Protein AF-0000000080870966 (afdb_homodimer)

Structure (mmCIF, N/CA/C/O backbone):
data_AF-0000000080870966-model_v1
#
loop_
_entity.id
_entity.type
_entity.pdbx_description
1 polymer Methylated-DNA-
#
loop_
_atom_site.group_PDB
_atom_site.id
_atom_site.type_symbol
_atom_site.label_atom_id
_atom_site.label_alt_id
_atom_site.label_comp_id
_atom_site.label_asym_id
_atom_site.label_entity_id
_atom_site.label_seq_id
_atom_site.pdbx_PDB_ins_code
_atom_site.Cartn_x
_atom_site.Cartn_y
_atom_site.Cartn_z
_atom_site.occupancy
_atom_site.B_iso_or_equiv
_atom_site.auth_seq_id
_atom_site.auth_comp_id
_atom_site.auth_asym_id
_atom_site.auth_atom_id
_atom_site.pdbx_PDB_model_num
ATOM 1 N N . MET A 1 1 ? -15.148 -4.23 -21.672 1 50.62 1 MET A N 1
ATOM 2 C CA . MET A 1 1 ? -14.766 -2.834 -21.875 1 50.62 1 MET A CA 1
ATOM 3 C C . MET A 1 1 ? -13.273 -2.639 -21.656 1 50.62 1 MET A C 1
ATOM 5 O O . MET A 1 1 ? -12.672 -3.32 -20.812 1 50.62 1 MET A O 1
ATOM 9 N N . PRO A 1 2 ? -12.68 -1.953 -22.484 1 68.56 2 PRO A N 1
ATOM 10 C CA . PRO A 1 2 ? -11.242 -1.729 -22.359 1 68.56 2 PRO A CA 1
ATOM 11 C C . PRO A 1 2 ? -10.867 -1.059 -21.031 1 68.56 2 PRO A C 1
ATOM 13 O O . PRO A 1 2 ? -11.641 -0.25 -20.516 1 68.56 2 PRO A O 1
ATOM 16 N N . ARG A 1 3 ? -10 -1.616 -20.375 1 77.62 3 ARG A N 1
ATOM 17 C CA . ARG A 1 3 ? -9.508 -1.025 -19.141 1 77.62 3 ARG A CA 1
ATOM 18 C C . ARG A 1 3 ? -9.039 0.409 -19.359 1 77.62 3 ARG A C 1
ATOM 20 O O . ARG A 1 3 ? -8.5 0.734 -20.422 1 77.62 3 ARG A O 1
ATOM 27 N N . SER A 1 4 ? -9.398 1.251 -18.422 1 83.44 4 SER A N 1
ATOM 28 C CA . SER A 1 4 ? -8.875 2.611 -18.484 1 83.44 4 SER A CA 1
ATOM 29 C C . SER A 1 4 ? -7.352 2.617 -18.531 1 83.44 4 SER A C 1
ATOM 31 O O . SER A 1 4 ? -6.715 1.604 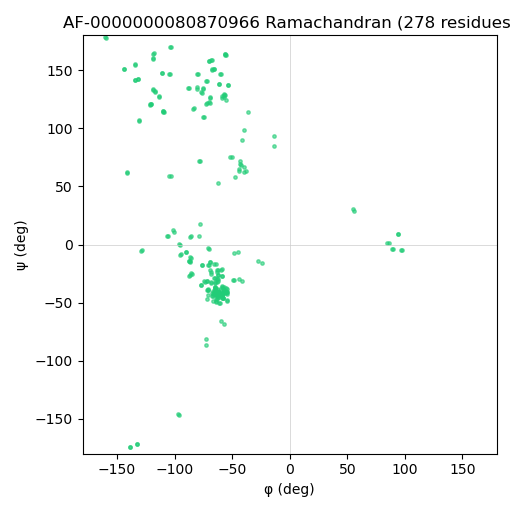-18.234 1 83.44 4 SER A O 1
ATOM 33 N N . ASP A 1 5 ? -6.75 3.697 -18.922 1 86.5 5 ASP A N 1
ATOM 34 C CA . ASP A 1 5 ? -5.297 3.838 -18.938 1 86.5 5 ASP A CA 1
ATOM 35 C C . ASP A 1 5 ? -4.703 3.629 -17.547 1 86.5 5 ASP A C 1
ATOM 37 O O . ASP A 1 5 ? -3.65 3 -17.406 1 86.5 5 ASP A O 1
ATOM 41 N N . GLU A 1 6 ? -5.426 4.07 -16.609 1 84.62 6 GLU A N 1
ATOM 42 C CA . GLU A 1 6 ? -4.949 3.951 -15.234 1 84.62 6 GLU A CA 1
ATOM 43 C C . GLU A 1 6 ? -4.992 2.5 -14.758 1 84.62 6 GLU A C 1
ATOM 45 O O . GLU A 1 6 ? -4.078 2.039 -14.07 1 84.62 6 GLU A O 1
ATOM 50 N N . ALA A 1 7 ? -6.02 1.87 -15.164 1 87.62 7 ALA A N 1
ATOM 51 C CA . ALA A 1 7 ? -6.129 0.461 -14.797 1 87.62 7 ALA A CA 1
ATOM 52 C C . ALA A 1 7 ? -5.039 -0.37 -15.469 1 87.62 7 ALA A C 1
ATOM 54 O O . ALA A 1 7 ? -4.457 -1.261 -14.844 1 87.62 7 ALA A O 1
ATOM 55 N N . THR A 1 8 ? -4.789 -0.041 -16.688 1 91.69 8 THR A N 1
ATOM 56 C CA . THR A 1 8 ? -3.74 -0.75 -17.406 1 91.69 8 THR A CA 1
ATOM 57 C C . THR A 1 8 ? -2.381 -0.516 -16.75 1 91.69 8 THR A C 1
ATOM 59 O O . THR A 1 8 ? -1.605 -1.456 -16.562 1 91.69 8 THR A O 1
ATOM 62 N N . ALA A 1 9 ? -2.164 0.728 -16.391 1 91.56 9 ALA A N 1
ATOM 63 C CA . ALA A 1 9 ? -0.901 1.064 -15.734 1 91.56 9 ALA A CA 1
ATOM 64 C C . ALA A 1 9 ? -0.756 0.326 -14.406 1 91.56 9 ALA A C 1
ATOM 66 O O . ALA A 1 9 ? 0.338 -0.123 -14.055 1 91.56 9 ALA A O 1
ATOM 67 N N . PHE A 1 10 ? -1.861 0.248 -13.766 1 92.19 10 PHE A N 1
ATOM 68 C CA . PHE A 1 10 ? -1.84 -0.472 -12.5 1 92.19 10 PHE A CA 1
ATOM 69 C C . PHE A 1 10 ? -1.504 -1.942 -12.719 1 92.19 10 PHE A C 1
ATOM 71 O O . PHE A 1 10 ? -0.649 -2.498 -12.023 1 92.19 10 PHE A O 1
ATOM 78 N N . TYR A 1 11 ? -2.145 -2.596 -13.609 1 95.94 11 TYR A N 1
ATOM 79 C CA . TYR A 1 11 ? -1.884 -4.004 -13.898 1 95.94 11 TYR A CA 1
ATOM 80 C C . TYR A 1 11 ? -0.422 -4.219 -14.273 1 95.94 11 TYR A C 1
ATOM 82 O O . TYR A 1 11 ? 0.214 -5.16 -13.789 1 95.94 11 TYR A O 1
ATOM 90 N N . GLU A 1 12 ? 0.088 -3.312 -15.055 1 96.44 12 GLU A N 1
ATOM 91 C CA . GLU A 1 12 ? 1.488 -3.43 -15.453 1 96.44 12 GLU A CA 1
ATOM 92 C C . GLU A 1 12 ? 2.416 -3.287 -14.25 1 96.44 12 GLU A C 1
ATOM 94 O O . GLU A 1 12 ? 3.422 -3.992 -14.148 1 96.44 12 GLU A O 1
ATOM 99 N N . ALA A 1 13 ? 2.08 -2.402 -13.375 1 95.88 13 ALA A N 1
ATOM 100 C CA . ALA A 1 13 ? 2.869 -2.234 -12.156 1 95.88 13 ALA A CA 1
ATOM 101 C C . ALA A 1 13 ? 2.844 -3.502 -11.312 1 95.88 13 ALA A C 1
ATOM 103 O O . ALA A 1 13 ? 3.871 -3.91 -10.766 1 95.88 13 ALA A O 1
ATOM 104 N N . VAL A 1 14 ? 1.711 -4.105 -11.242 1 97.56 14 VAL A N 1
ATOM 105 C CA . VAL A 1 14 ? 1.569 -5.355 -10.5 1 97.56 14 VAL A CA 1
ATOM 106 C C . VAL A 1 14 ? 2.475 -6.422 -11.117 1 97.56 14 VAL A C 1
ATOM 108 O O . VAL A 1 14 ? 3.258 -7.059 -10.406 1 97.56 14 VAL A O 1
ATOM 111 N N . TYR A 1 15 ? 2.383 -6.578 -12.383 1 98.31 15 TYR A N 1
ATOM 112 C CA . TYR A 1 15 ? 3.135 -7.625 -13.062 1 98.31 15 TYR A CA 1
ATOM 113 C C . TYR A 1 15 ? 4.637 -7.402 -12.914 1 98.31 15 TYR A C 1
ATOM 115 O O . TYR A 1 15 ? 5.387 -8.344 -12.641 1 98.31 15 TYR A O 1
ATOM 123 N N . THR A 1 16 ? 5.02 -6.172 -13.055 1 97.94 16 THR A N 1
ATOM 124 C CA . THR A 1 16 ? 6.43 -5.824 -12.93 1 97.94 16 THR A CA 1
ATOM 125 C C . THR A 1 16 ? 6.934 -6.113 -11.516 1 97.94 16 THR A C 1
ATOM 127 O O . THR A 1 16 ? 8.016 -6.668 -11.336 1 97.94 16 THR A O 1
ATOM 130 N N . ALA A 1 17 ? 6.195 -5.773 -10.578 1 97.69 17 ALA A N 1
ATOM 131 C CA . ALA A 1 17 ? 6.57 -6.031 -9.188 1 97.69 17 ALA A CA 1
ATOM 132 C C . ALA A 1 17 ? 6.672 -7.527 -8.914 1 97.69 17 ALA A C 1
ATOM 134 O O . ALA A 1 17 ? 7.613 -7.984 -8.266 1 97.69 17 ALA A O 1
ATOM 135 N N . VAL A 1 18 ? 5.742 -8.273 -9.414 1 98.38 18 VAL A N 1
ATOM 136 C CA . VAL A 1 18 ? 5.691 -9.719 -9.172 1 98.38 18 VAL A CA 1
ATOM 137 C C . VAL A 1 18 ? 6.902 -10.391 -9.812 1 98.38 18 VAL A C 1
ATOM 139 O O . VAL A 1 18 ? 7.422 -11.375 -9.289 1 98.38 18 VAL A O 1
ATOM 142 N N . GLN A 1 19 ? 7.324 -9.836 -10.867 1 98.56 19 GLN A N 1
ATOM 143 C CA . GLN A 1 19 ? 8.492 -10.391 -11.547 1 98.56 19 GLN A CA 1
ATOM 144 C C . GLN A 1 19 ? 9.742 -10.258 -10.672 1 98.56 19 GLN A C 1
ATOM 146 O O . GLN A 1 19 ? 10.758 -10.906 -10.938 1 98.56 19 GLN A O 1
ATOM 151 N N . GLU A 1 20 ? 9.727 -9.453 -9.68 1 98.06 20 GLU A N 1
ATOM 152 C CA . GLU A 1 20 ? 10.914 -9.234 -8.859 1 98.06 20 GLU A CA 1
ATOM 153 C C . GLU A 1 20 ? 10.961 -10.211 -7.684 1 98.06 20 GLU A C 1
ATOM 155 O O . GLU A 1 20 ? 11.953 -10.266 -6.953 1 98.06 20 GLU A O 1
ATOM 160 N N . ILE A 1 21 ? 9.938 -10.977 -7.496 1 98.56 21 ILE A N 1
ATOM 161 C CA . ILE A 1 21 ? 9.922 -11.953 -6.41 1 98.56 21 ILE A CA 1
ATOM 162 C C . ILE A 1 21 ? 10.914 -13.07 -6.711 1 98.56 21 ILE A C 1
ATOM 164 O O . ILE A 1 21 ? 10.828 -13.727 -7.746 1 98.56 21 ILE A O 1
ATOM 168 N N . PRO A 1 22 ? 11.766 -13.305 -5.836 1 98.56 22 PRO A N 1
ATOM 169 C CA . PRO A 1 22 ? 12.773 -14.328 -6.109 1 98.56 22 PRO A CA 1
ATOM 170 C C . PRO A 1 22 ? 12.18 -15.742 -6.129 1 98.56 22 PRO A C 1
ATOM 172 O O . PRO A 1 22 ? 11.141 -15.984 -5.516 1 98.56 22 PRO A O 1
ATOM 175 N N . TYR A 1 23 ? 12.898 -16.625 -6.801 1 98.38 23 TYR A N 1
ATOM 176 C CA . TYR A 1 23 ? 12.57 -18.047 -6.812 1 98.38 23 TYR A CA 1
ATOM 177 C C . TYR A 1 23 ? 12.531 -18.609 -5.398 1 98.38 23 TYR A C 1
ATOM 179 O O . TYR A 1 23 ? 13.414 -18.328 -4.586 1 98.38 23 TYR A O 1
ATOM 187 N N . GLY A 1 24 ? 11.469 -19.297 -5.027 1 98.5 24 GLY A N 1
ATOM 188 C CA . GLY A 1 24 ? 11.352 -19.938 -3.729 1 98.5 24 GLY A CA 1
ATOM 189 C C . GLY A 1 24 ? 10.828 -19.016 -2.648 1 98.5 24 GLY A C 1
ATOM 190 O O . GLY A 1 24 ? 10.727 -19.406 -1.484 1 98.5 24 GLY A O 1
ATOM 191 N N . LYS A 1 25 ? 10.531 -17.797 -3.006 1 98.75 25 LYS A N 1
ATOM 192 C CA . LYS A 1 25 ? 9.977 -16.812 -2.076 1 98.75 25 LYS A CA 1
ATOM 193 C C . LYS A 1 25 ? 8.531 -16.484 -2.422 1 98.75 25 LYS A C 1
ATOM 195 O O . LYS A 1 25 ? 8.125 -16.578 -3.584 1 98.75 25 LYS A O 1
ATOM 200 N N . VAL A 1 26 ? 7.797 -16.203 -1.391 1 98.62 26 VAL A N 1
ATOM 201 C CA . VAL A 1 26 ? 6.367 -15.961 -1.534 1 98.62 26 VAL A CA 1
ATOM 202 C C . VAL A 1 26 ? 5.984 -14.688 -0.79 1 98.62 26 VAL A C 1
ATOM 204 O O . VAL A 1 26 ? 6.531 -14.398 0.277 1 98.62 26 VAL A O 1
ATOM 207 N N . THR A 1 27 ? 5.09 -13.938 -1.343 1 98.12 27 THR A N 1
ATOM 208 C CA . THR A 1 27 ? 4.574 -12.719 -0.724 1 98.12 27 THR A CA 1
ATOM 209 C C . THR A 1 27 ? 3.051 -12.688 -0.785 1 98.12 27 THR A C 1
ATOM 211 O O . THR A 1 27 ? 2.414 -13.695 -1.1 1 98.12 27 THR A O 1
ATOM 214 N N . SER A 1 28 ? 2.484 -11.57 -0.414 1 96.19 28 SER A N 1
ATOM 215 C CA . SER A 1 28 ? 1.03 -11.477 -0.358 1 96.19 28 SER A CA 1
ATOM 216 C C . SER A 1 28 ? 0.51 -10.406 -1.311 1 96.19 28 SER A C 1
ATOM 218 O O . SER A 1 28 ? 1.252 -9.5 -1.702 1 96.19 28 SER A O 1
ATOM 220 N N . TYR A 1 29 ? -0.765 -10.516 -1.624 1 95 29 TYR A N 1
ATOM 221 C CA . TYR A 1 29 ? -1.429 -9.508 -2.438 1 95 29 TYR A CA 1
ATOM 222 C C . TYR A 1 29 ? -1.27 -8.117 -1.823 1 95 29 TYR A C 1
ATOM 224 O O . TYR A 1 29 ? -0.987 -7.148 -2.529 1 95 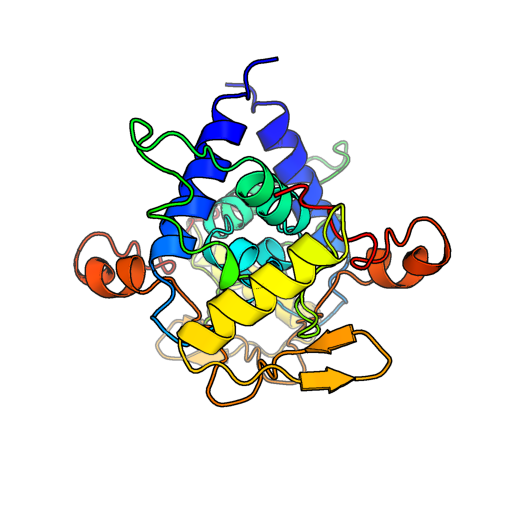29 TYR A O 1
ATOM 232 N N . GLY A 1 30 ? -1.416 -8.094 -0.551 1 93.19 30 GLY A N 1
ATOM 233 C CA . GLY A 1 30 ? -1.32 -6.824 0.155 1 93.19 30 GLY A CA 1
ATOM 234 C C . GLY A 1 30 ? 0.062 -6.203 0.081 1 93.19 30 GLY A C 1
ATOM 235 O O . GLY A 1 30 ? 0.195 -4.98 -0.025 1 93.19 30 GLY A O 1
ATOM 236 N N . HIS A 1 31 ? 1.003 -7.055 0.148 1 93.88 31 HIS A N 1
ATOM 237 C CA . HIS A 1 31 ? 2.355 -6.512 0.114 1 93.88 31 HIS A CA 1
ATOM 238 C C . HIS A 1 31 ? 2.701 -5.98 -1.271 1 93.88 31 HIS A C 1
ATOM 240 O O . HIS A 1 31 ? 3.393 -4.965 -1.396 1 93.88 31 HIS A O 1
ATOM 246 N N . ILE A 1 32 ? 2.26 -6.664 -2.301 1 96.25 32 ILE A N 1
ATOM 247 C CA . ILE A 1 32 ? 2.434 -6.133 -3.648 1 96.25 32 ILE A CA 1
ATOM 248 C C . ILE A 1 32 ? 1.747 -4.773 -3.76 1 96.25 32 ILE A C 1
ATOM 250 O O . ILE A 1 32 ? 2.32 -3.824 -4.297 1 96.25 32 ILE A O 1
ATOM 254 N N . ALA A 1 33 ? 0.544 -4.703 -3.266 1 94.62 33 ALA A N 1
ATOM 255 C CA . ALA A 1 33 ? -0.171 -3.428 -3.266 1 94.62 33 ALA A CA 1
ATOM 256 C C . ALA A 1 33 ? 0.636 -2.346 -2.555 1 94.62 33 ALA A C 1
ATOM 258 O O . ALA A 1 33 ? 0.689 -1.201 -3.014 1 94.62 33 ALA A O 1
ATOM 259 N N . HIS A 1 34 ? 1.231 -2.773 -1.481 1 89.19 34 HIS A N 1
ATOM 260 C CA . HIS A 1 34 ? 2.076 -1.862 -0.718 1 89.19 34 HIS A CA 1
ATOM 261 C C . HIS A 1 34 ? 3.277 -1.404 -1.541 1 89.19 34 HIS A C 1
ATOM 263 O O . HIS A 1 34 ? 3.566 -0.208 -1.609 1 89.19 34 HIS A O 1
ATOM 269 N N . LEU A 1 35 ? 3.906 -2.277 -2.154 1 91.12 35 LEU A N 1
ATOM 270 C CA . LEU A 1 35 ? 5.141 -1.993 -2.879 1 91.12 35 LEU A CA 1
ATOM 271 C C . LEU A 1 35 ? 4.875 -1.061 -4.059 1 91.12 35 LEU A C 1
ATOM 273 O O . LEU A 1 35 ? 5.727 -0.244 -4.41 1 91.12 35 LEU A O 1
ATOM 277 N N . ILE A 1 36 ? 3.713 -1.143 -4.566 1 93.19 36 ILE A N 1
ATOM 278 C CA . ILE A 1 36 ? 3.463 -0.318 -5.742 1 93.19 36 ILE A CA 1
ATOM 279 C C . ILE A 1 36 ? 2.572 0.865 -5.363 1 93.19 36 ILE A C 1
ATOM 281 O O . ILE A 1 36 ? 2.041 1.553 -6.238 1 93.19 36 ILE A O 1
ATOM 285 N N . GLY A 1 37 ? 2.363 0.979 -4.102 1 88.69 37 GLY A N 1
ATOM 286 C CA . GLY A 1 37 ? 1.513 2.051 -3.609 1 88.69 37 GLY A CA 1
ATOM 287 C C . GLY A 1 37 ? 1.979 3.43 -4.039 1 88.69 37 GLY A C 1
ATOM 288 O O . GLY A 1 37 ? 3.133 3.604 -4.438 1 88.69 37 GLY A O 1
ATOM 289 N N . LYS A 1 38 ? 1.087 4.348 -3.9 1 88.88 38 LYS A N 1
ATOM 290 C CA . LYS A 1 38 ? 1.304 5.707 -4.395 1 88.88 38 LYS A CA 1
ATOM 291 C C . LYS A 1 38 ? 1.611 6.664 -3.248 1 88.88 38 LYS A C 1
ATOM 293 O O . LYS A 1 38 ? 0.905 7.656 -3.057 1 88.88 38 LYS A O 1
ATOM 298 N N . ARG A 1 39 ? 2.627 6.375 -2.555 1 90.38 39 ARG A N 1
ATOM 299 C CA . ARG A 1 39 ? 2.975 7.16 -1.372 1 90.38 39 ARG A CA 1
ATOM 300 C C . ARG A 1 39 ? 3.15 8.633 -1.724 1 90.38 39 ARG A C 1
ATOM 302 O O . ARG A 1 39 ? 2.736 9.508 -0.964 1 90.38 39 ARG A O 1
ATOM 309 N N . LYS A 1 40 ? 3.758 8.891 -2.883 1 90.44 40 LYS A N 1
ATOM 310 C CA . LYS A 1 40 ? 3.953 10.273 -3.314 1 90.44 40 LYS A CA 1
ATOM 311 C C . LYS A 1 40 ? 2.615 10.961 -3.57 1 90.44 40 LYS A C 1
ATOM 313 O O . LYS A 1 40 ? 2.451 12.141 -3.264 1 90.44 40 LYS A O 1
ATOM 318 N N . GLN A 1 41 ? 1.745 10.203 -4.086 1 92.44 41 GLN A N 1
ATOM 319 C CA . GLN A 1 41 ? 0.437 10.773 -4.391 1 92.44 41 GLN A CA 1
ATOM 320 C C . GLN A 1 41 ? -0.35 11.047 -3.111 1 92.44 41 GLN A C 1
ATOM 322 O O . GLN A 1 41 ? -1.2 11.945 -3.08 1 92.44 41 GLN A O 1
ATOM 327 N N . VAL A 1 42 ? -0.104 10.211 -2.09 1 95.62 42 VAL A N 1
ATOM 328 C CA . VAL A 1 42 ? -0.71 10.508 -0.797 1 95.62 42 VAL A CA 1
ATOM 329 C C . VAL A 1 42 ? -0.267 11.898 -0.327 1 95.62 42 VAL A C 1
ATOM 331 O O . VAL A 1 42 ? -1.093 12.711 0.091 1 95.62 42 VAL A O 1
ATOM 334 N N . GLY A 1 43 ? 1.001 12.117 -0.446 1 93.56 43 GLY A N 1
ATOM 335 C CA . GLY A 1 43 ? 1.517 13.438 -0.105 1 93.56 43 GLY A CA 1
ATOM 336 C C . GLY A 1 43 ? 0.892 14.555 -0.922 1 93.56 43 GLY A C 1
ATOM 337 O O . GLY A 1 43 ? 0.551 15.609 -0.383 1 93.56 43 GLY A O 1
ATOM 338 N N . GLN A 1 44 ? 0.746 14.344 -2.145 1 92.56 44 GLN A N 1
ATOM 339 C CA . GLN A 1 44 ? 0.133 15.328 -3.029 1 92.56 44 GLN A CA 1
ATOM 340 C C . GLN A 1 44 ? -1.31 15.609 -2.623 1 92.56 44 GLN A C 1
ATOM 342 O O . GLN A 1 44 ? -1.746 16.766 -2.629 1 92.56 44 GLN A O 1
ATOM 347 N N . ALA A 1 45 ? -1.967 14.586 -2.285 1 95.06 45 ALA A N 1
ATOM 348 C CA . ALA A 1 45 ? -3.348 14.758 -1.84 1 95.06 45 ALA A CA 1
ATOM 349 C C . ALA A 1 45 ? -3.422 15.68 -0.628 1 95.06 45 ALA A C 1
ATOM 351 O O . ALA A 1 45 ? -4.258 16.594 -0.583 1 95.06 45 ALA A O 1
ATOM 352 N N . LEU A 1 46 ? -2.562 15.453 0.247 1 95.25 46 LEU A N 1
ATOM 353 C CA . LEU A 1 46 ? -2.602 16.219 1.485 1 95.25 46 LEU A CA 1
ATOM 354 C C . LEU A 1 46 ? -2.109 17.641 1.256 1 95.25 46 LEU A C 1
ATOM 356 O O . LEU A 1 46 ? -2.59 18.578 1.897 1 95.25 46 LEU A O 1
ATOM 360 N N . LYS A 1 47 ? -1.222 17.781 0.355 1 89.38 47 LYS A N 1
ATOM 361 C CA . LYS A 1 47 ? -0.737 19.094 -0.022 1 89.38 47 LYS A CA 1
ATOM 362 C C . LYS A 1 47 ? -1.859 19.953 -0.613 1 89.38 47 LYS A C 1
ATOM 364 O O . LYS A 1 47 ? -1.888 21.172 -0.428 1 89.38 47 LYS A O 1
ATOM 369 N N . HIS A 1 48 ? -2.709 19.328 -1.221 1 89.88 48 HIS A N 1
ATOM 370 C CA . HIS A 1 48 ? -3.748 20.047 -1.95 1 89.88 48 HIS A CA 1
ATOM 371 C C . HIS A 1 48 ? -5.055 20.078 -1.167 1 89.88 48 HIS A C 1
ATOM 373 O O . HIS A 1 48 ? -6.109 20.406 -1.717 1 89.88 48 HIS A O 1
ATOM 379 N N . LEU A 1 49 ? -4.988 19.703 -0.03 1 94.38 49 LEU A N 1
ATOM 380 C CA . LEU A 1 49 ? -6.168 19.766 0.825 1 94.38 49 LEU A CA 1
ATOM 381 C C . LEU A 1 49 ? -6.707 21.188 0.908 1 94.38 49 LEU A C 1
ATOM 383 O O . LEU A 1 49 ? -5.969 22.125 1.251 1 94.38 49 LEU A O 1
ATOM 387 N N . PRO A 1 50 ? -8 21.344 0.615 1 94.31 50 PRO A N 1
ATOM 388 C CA . PRO A 1 50 ? -8.562 22.688 0.615 1 94.31 50 PRO A CA 1
ATOM 389 C C . PRO A 1 50 ? -8.609 23.312 2.01 1 94.31 50 PRO A C 1
ATOM 391 O O . PRO A 1 50 ? -8.805 22.594 2.998 1 94.31 50 PRO A O 1
ATOM 394 N N . ALA A 1 51 ? -8.516 24.656 2.045 1 93.12 51 ALA A N 1
ATOM 395 C CA . ALA A 1 51 ? -8.625 25.391 3.301 1 93.12 51 ALA A CA 1
ATOM 396 C C . ALA A 1 51 ? -10.078 25.719 3.619 1 93.12 51 ALA A C 1
ATOM 398 O O . ALA A 1 51 ? -10.453 25.859 4.785 1 93.12 51 ALA A O 1
ATOM 399 N N . ASP A 1 52 ? -10.859 25.828 2.557 1 94.81 52 ASP A N 1
ATOM 400 C CA . ASP A 1 52 ? -12.25 26.25 2.688 1 94.81 52 ASP A CA 1
ATOM 401 C C . ASP A 1 52 ? -13.094 25.172 3.381 1 94.81 52 ASP A C 1
ATOM 403 O O . ASP A 1 52 ? -13.281 24.078 2.844 1 94.81 52 ASP A O 1
ATOM 407 N N . PRO A 1 53 ? -13.727 25.531 4.516 1 95.5 53 PRO A N 1
ATOM 408 C CA . PRO A 1 53 ? -14.508 24.562 5.293 1 95.5 53 PRO A CA 1
ATOM 409 C C . PRO A 1 53 ? -15.797 24.141 4.59 1 95.5 53 PRO A C 1
ATOM 411 O O . PRO A 1 53 ? -16.469 23.203 5.039 1 95.5 53 PRO A O 1
ATOM 414 N N . ALA A 1 54 ? -16.094 24.688 3.514 1 96.62 54 ALA A N 1
ATOM 415 C CA . ALA A 1 54 ? -17.281 24.297 2.748 1 96.62 54 ALA A CA 1
ATOM 416 C C . ALA A 1 54 ? -17.047 22.969 2.02 1 96.62 54 ALA A C 1
ATOM 418 O O . ALA A 1 54 ? -18 22.312 1.592 1 96.62 54 ALA A O 1
ATOM 419 N N . ASN A 1 55 ? -15.812 22.656 1.927 1 96.44 55 ASN A N 1
ATOM 420 C CA . ASN A 1 55 ? -15.477 21.391 1.282 1 96.44 55 ASN A CA 1
ATOM 421 C C . ASN A 1 55 ? -15.648 20.219 2.236 1 96.44 55 ASN A C 1
ATOM 423 O O . ASN A 1 55 ? -15.422 20.344 3.441 1 96.44 55 ASN A O 1
ATOM 427 N N . THR A 1 56 ? -16.062 19.016 1.707 1 96.81 56 THR A N 1
ATOM 428 C CA . THR A 1 56 ? -16.234 17.812 2.508 1 96.81 56 THR A CA 1
ATOM 429 C C . THR A 1 56 ? -14.961 17.484 3.289 1 96.81 56 THR A C 1
ATOM 431 O O . THR A 1 56 ? -15.023 17.125 4.465 1 96.81 56 THR A O 1
ATOM 434 N N . PHE A 1 57 ? -13.906 17.672 2.58 1 97.56 57 PHE A N 1
ATOM 435 C CA . PHE A 1 57 ? -12.586 17.484 3.176 1 97.56 57 PHE A CA 1
ATOM 436 C C . PHE A 1 57 ? -11.789 18.797 3.129 1 97.56 57 PHE A C 1
ATOM 438 O O . PHE A 1 57 ? -11.719 19.438 2.084 1 97.56 57 PHE A O 1
ATOM 445 N N . HIS A 1 58 ? -11.219 19.094 4.23 1 96.81 58 HIS A N 1
ATOM 446 C CA . HIS A 1 58 ? -10.445 20.328 4.332 1 96.81 58 HIS A CA 1
ATOM 447 C C . HIS A 1 58 ? -9.461 20.266 5.492 1 96.81 58 HIS A C 1
ATOM 449 O O . HIS A 1 58 ? -9.469 19.312 6.27 1 96.81 58 HIS A O 1
ATOM 455 N N . HIS A 1 59 ? -8.695 21.297 5.641 1 94.75 59 HIS A N 1
ATOM 456 C CA . HIS A 1 59 ? -7.613 21.359 6.621 1 94.75 59 HIS A CA 1
ATOM 457 C C . HIS A 1 59 ? -8.156 21.25 8.047 1 94.75 59 HIS A C 1
ATOM 459 O O . HIS A 1 59 ? -7.457 20.766 8.938 1 94.75 59 HIS A O 1
ATOM 465 N N . GLY A 1 60 ? -9.391 21.562 8.164 1 95.12 60 GLY A N 1
ATOM 466 C CA . GLY A 1 60 ? -9.977 21.594 9.5 1 95.12 60 GLY A CA 1
ATOM 467 C C . GLY A 1 60 ? -10.5 20.234 9.945 1 95.12 60 GLY A C 1
ATOM 468 O O . GLY A 1 60 ? -10.773 20.031 11.133 1 95.12 60 GLY A O 1
ATOM 469 N N . ASN A 1 61 ? -10.633 19.281 9.023 1 97.5 61 ASN A N 1
ATOM 470 C CA . ASN A 1 61 ? -11.219 18.016 9.453 1 97.5 61 ASN A CA 1
ATOM 471 C C . ASN A 1 61 ? -10.352 16.828 9.023 1 97.5 61 ASN A C 1
ATOM 473 O O . ASN A 1 61 ? -10.648 15.688 9.375 1 97.5 61 ASN A O 1
ATOM 477 N N . VAL A 1 62 ? -9.359 17.062 8.305 1 98.38 62 VAL A N 1
ATOM 478 C CA . VAL A 1 62 ? -8.367 16.047 7.973 1 98.38 62 VAL A CA 1
ATOM 479 C C . VAL A 1 62 ? -7.055 16.344 8.688 1 98.38 62 VAL A C 1
ATOM 481 O O . VAL A 1 62 ? -6.402 17.359 8.406 1 98.38 62 VAL A O 1
ATOM 484 N N . PRO A 1 63 ? -6.711 15.469 9.594 1 98.06 63 PRO A N 1
ATOM 485 C CA . PRO A 1 63 ? -5.508 15.758 10.375 1 98.06 63 PRO A CA 1
ATOM 486 C C . PRO A 1 63 ? -4.223 15.453 9.609 1 98.06 63 PRO A C 1
ATOM 488 O O . PRO A 1 63 ? -3.49 14.523 9.969 1 98.06 63 PRO A O 1
ATOM 491 N N . TRP A 1 64 ? -3.955 16.219 8.703 1 96.75 64 TRP A N 1
ATOM 492 C CA . TRP A 1 64 ? -2.854 16.062 7.758 1 96.75 64 TRP A CA 1
ATOM 493 C C . TRP A 1 64 ? -1.516 16.016 8.492 1 96.75 64 TRP A C 1
ATOM 495 O O . TRP A 1 64 ? -0.588 15.328 8.047 1 96.75 64 TRP A O 1
ATOM 505 N N . GLN A 1 65 ? -1.379 16.594 9.625 1 96.25 65 GLN A N 1
ATOM 506 C CA . GLN A 1 65 ? -0.114 16.703 10.344 1 96.25 65 GLN A CA 1
ATOM 507 C C . GLN A 1 65 ? 0.335 15.352 10.883 1 96.25 65 GLN A C 1
ATOM 509 O O . GLN A 1 65 ? 1.507 15.164 11.227 1 96.25 65 GLN A O 1
ATOM 514 N N . ARG A 1 66 ? -0.613 14.469 10.93 1 98.31 66 ARG A N 1
ATOM 515 C CA . ARG A 1 66 ? -0.34 13.172 11.547 1 98.31 66 ARG A CA 1
ATOM 516 C C . ARG A 1 66 ? 0.262 12.203 10.531 1 98.31 66 ARG A C 1
ATOM 518 O O . ARG A 1 66 ? 0.487 11.031 10.844 1 98.31 66 ARG A O 1
ATOM 525 N N . VAL A 1 67 ? 0.555 12.656 9.391 1 97.88 67 VAL A N 1
ATOM 526 C CA . VAL A 1 67 ? 1.154 11.844 8.336 1 97.88 67 VAL A CA 1
ATOM 527 C C . VAL A 1 67 ? 2.5 12.438 7.934 1 97.88 67 VAL A C 1
ATOM 529 O O . VAL A 1 67 ? 2.564 13.57 7.445 1 97.88 67 VAL A O 1
ATOM 532 N N . ILE A 1 68 ? 3.557 11.625 8.086 1 96.81 68 ILE A N 1
ATOM 533 C CA . ILE A 1 68 ? 4.898 12.117 7.793 1 96.81 68 ILE A CA 1
ATOM 534 C C . ILE A 1 68 ? 5.699 11.047 7.062 1 96.81 68 ILE A C 1
ATOM 536 O O . ILE A 1 68 ? 5.148 10.023 6.652 1 96.81 68 ILE A O 1
ATOM 540 N N . ALA A 1 69 ? 6.973 11.375 6.867 1 93.56 69 ALA A N 1
ATOM 541 C CA . ALA A 1 69 ? 7.844 10.406 6.211 1 93.56 69 ALA A CA 1
ATOM 542 C C . ALA A 1 69 ? 8.039 9.164 7.078 1 93.56 69 ALA A C 1
ATOM 544 O O . ALA A 1 69 ? 8.07 9.258 8.305 1 93.56 69 ALA A O 1
ATOM 545 N N . ALA A 1 70 ? 8.266 8.078 6.398 1 92.19 70 ALA A N 1
ATOM 546 C CA . ALA A 1 70 ? 8.43 6.812 7.113 1 92.19 70 ALA A CA 1
ATOM 547 C C . ALA A 1 70 ? 9.648 6.859 8.031 1 92.19 70 ALA A C 1
ATOM 549 O O . ALA A 1 70 ? 9.703 6.148 9.039 1 92.19 70 ALA A O 1
ATOM 550 N N . SER A 1 71 ? 10.594 7.668 7.703 1 91.56 71 SER A N 1
ATOM 551 C CA . SER A 1 71 ? 11.797 7.816 8.516 1 91.56 71 SER A CA 1
ATOM 552 C C . SER A 1 71 ? 11.492 8.5 9.844 1 91.56 71 SER A C 1
ATOM 554 O O . SER A 1 71 ? 12.32 8.5 10.758 1 91.56 71 SER A O 1
ATOM 556 N N . GLY A 1 72 ? 10.359 9.086 9.891 1 95.62 72 GLY A N 1
ATOM 557 C CA . GLY A 1 72 ? 9.992 9.859 11.07 1 95.62 72 GLY A CA 1
ATOM 558 C C . GLY A 1 72 ? 10.25 11.344 10.914 1 95.62 72 GLY A C 1
ATOM 559 O O . GLY A 1 72 ? 9.914 12.133 11.797 1 95.62 72 GLY A O 1
ATOM 560 N N . ILE A 1 73 ? 10.812 11.719 9.867 1 94.19 73 ILE A N 1
ATOM 561 C CA . ILE A 1 73 ? 11.148 13.117 9.617 1 94.19 73 ILE A CA 1
ATOM 562 C C . ILE A 1 73 ? 9.891 13.891 9.227 1 94.19 73 ILE A C 1
ATOM 564 O O . ILE A 1 73 ? 9.094 13.414 8.414 1 94.19 73 ILE A O 1
ATOM 568 N N . ILE A 1 74 ? 9.711 14.984 9.883 1 94.62 74 ILE A N 1
ATOM 569 C CA . ILE A 1 74 ? 8.68 15.922 9.445 1 94.62 74 ILE A CA 1
ATOM 570 C C . ILE A 1 74 ? 9.117 16.609 8.148 1 94.62 74 ILE A C 1
ATOM 572 O O . ILE A 1 74 ? 10.203 17.203 8.094 1 94.62 74 ILE A O 1
ATOM 576 N N . PRO A 1 75 ? 8.258 16.422 7.152 1 89.44 75 PRO A N 1
ATOM 577 C CA . PRO A 1 75 ? 8.695 16.938 5.852 1 89.44 75 PRO A CA 1
ATOM 578 C C . PRO A 1 75 ? 8.93 18.438 5.855 1 89.44 75 PRO A C 1
ATOM 580 O O . PRO A 1 75 ? 8.211 19.172 6.539 1 89.44 75 PRO A O 1
ATOM 583 N N . LYS A 1 76 ? 9.906 18.688 5.035 1 81.75 76 LYS A N 1
ATOM 584 C CA . LYS A 1 76 ? 10.18 20.109 4.863 1 81.75 76 LYS A CA 1
ATOM 585 C C . LYS A 1 76 ? 9.125 20.766 3.973 1 81.75 76 LYS A C 1
ATOM 587 O O . LYS A 1 76 ? 8.664 20.172 3.002 1 81.75 76 LYS A O 1
ATOM 592 N N . ARG A 1 77 ? 8.656 21.859 4.344 1 74.56 77 ARG A N 1
ATOM 593 C CA . ARG A 1 77 ? 7.668 22.609 3.584 1 74.56 77 ARG A CA 1
ATOM 594 C C . ARG A 1 77 ? 8.312 23.797 2.871 1 74.56 77 ARG A C 1
ATOM 596 O O . ARG A 1 77 ? 9.539 23.938 2.871 1 74.56 77 ARG A O 1
ATOM 603 N N . ASP A 1 78 ? 7.48 24.375 2.01 1 65.5 78 ASP A N 1
ATOM 604 C CA . ASP A 1 78 ? 7.961 25.469 1.187 1 65.5 78 ASP A CA 1
ATOM 605 C C . ASP A 1 78 ? 8.805 26.453 2.01 1 65.5 78 ASP A C 1
ATOM 607 O O . ASP A 1 78 ? 9.711 27.094 1.482 1 65.5 78 ASP A O 1
ATOM 611 N N . ASN A 1 79 ? 8.516 26.562 3.234 1 67.38 79 ASN A N 1
ATOM 612 C CA . ASN A 1 79 ? 9.312 27.453 4.078 1 67.38 79 ASN A CA 1
ATOM 613 C C . ASN A 1 79 ? 9.477 26.875 5.484 1 67.38 79 ASN A C 1
ATOM 615 O O . ASN A 1 79 ? 8.742 25.984 5.887 1 67.38 79 ASN A O 1
ATOM 619 N N . SER A 1 80 ? 10.586 27.234 6.113 1 71.31 80 SER A N 1
ATOM 620 C CA . SER A 1 80 ? 10.914 26.797 7.469 1 71.31 80 SER A CA 1
ATOM 621 C C . SER A 1 80 ? 9.734 27.016 8.414 1 71.31 80 SER A C 1
ATOM 623 O O . SER A 1 80 ? 9.508 26.203 9.32 1 71.31 80 SER A O 1
ATOM 625 N N . SER A 1 81 ? 9.023 27.953 8.141 1 79.44 81 SER A N 1
ATOM 626 C CA . SER A 1 81 ? 7.883 28.25 9 1 79.44 81 SER A CA 1
ATOM 627 C C . SER A 1 81 ? 6.816 27.172 8.906 1 79.44 81 SER A C 1
ATOM 629 O O . SER A 1 81 ? 6.172 26.828 9.906 1 79.44 81 SER A O 1
ATOM 631 N N . GLY A 1 82 ? 6.719 26.625 7.777 1 84.56 82 GLY A N 1
ATOM 632 C CA . GLY A 1 82 ? 5.762 25.547 7.586 1 84.56 82 GLY A CA 1
ATOM 633 C C . GLY A 1 82 ? 6.105 24.297 8.375 1 84.56 82 GLY A C 1
ATOM 634 O O . GLY A 1 82 ? 5.23 23.688 8.992 1 84.56 82 GLY A O 1
ATOM 635 N N . THR A 1 83 ? 7.359 23.953 8.383 1 88.38 83 THR A N 1
ATOM 636 C CA . THR A 1 83 ? 7.824 22.797 9.125 1 88.38 83 THR A CA 1
ATOM 637 C C . THR A 1 83 ? 7.641 22.984 10.625 1 88.38 83 THR A C 1
ATOM 639 O O . THR A 1 83 ? 7.195 22.078 11.328 1 88.38 83 THR A O 1
ATOM 642 N N . ALA A 1 84 ? 7.977 24.172 11.039 1 89.81 84 ALA A N 1
ATOM 643 C CA . ALA A 1 84 ? 7.824 24.5 12.453 1 89.81 84 ALA A CA 1
ATOM 644 C C . ALA A 1 84 ? 6.359 24.422 12.875 1 89.81 84 ALA A C 1
ATOM 646 O O . ALA A 1 84 ? 6.047 23.922 13.961 1 89.81 84 ALA A O 1
ATOM 647 N N . ARG A 1 85 ? 5.551 24.922 12.055 1 91.25 85 ARG A N 1
ATOM 648 C CA . ARG A 1 85 ? 4.125 24.859 12.344 1 91.25 85 ARG A CA 1
ATOM 649 C C . ARG A 1 85 ? 3.633 23.422 12.414 1 91.25 85 ARG A C 1
ATOM 651 O O . ARG A 1 85 ? 2.818 23.078 13.266 1 91.25 85 ARG A O 1
ATOM 658 N N . HIS A 1 86 ? 4.082 22.641 11.492 1 94.12 86 HIS A N 1
ATOM 659 C CA . HIS A 1 86 ? 3.75 21.219 11.516 1 94.12 86 HIS A CA 1
ATOM 660 C C . HIS A 1 86 ? 4.125 20.594 12.852 1 94.12 86 HIS A C 1
ATOM 662 O O . HIS A 1 86 ? 3.295 19.953 13.492 1 94.12 86 HIS A O 1
ATOM 668 N N . ALA A 1 87 ? 5.297 20.859 13.258 1 95.5 87 ALA A N 1
ATOM 669 C CA . ALA A 1 87 ? 5.793 20.328 14.516 1 95.5 87 ALA A CA 1
ATOM 670 C C . ALA A 1 87 ? 4.953 20.812 15.695 1 95.5 87 ALA A C 1
ATOM 672 O O . ALA A 1 87 ? 4.621 20.047 16.594 1 95.5 87 ALA A O 1
ATOM 673 N N . GLN A 1 88 ? 4.676 22.062 15.656 1 95.75 88 GLN A N 1
ATOM 674 C CA . GLN A 1 88 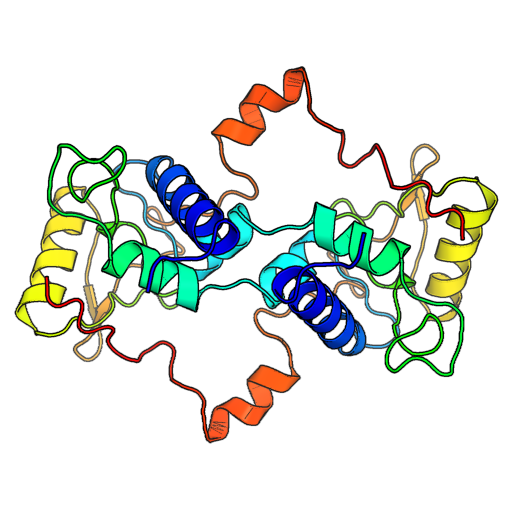? 3.898 22.656 16.734 1 95.75 88 GLN A CA 1
ATOM 675 C C . GLN A 1 88 ? 2.516 22.016 16.828 1 95.75 88 GLN A C 1
ATOM 677 O O . GLN A 1 88 ? 2.014 21.781 17.938 1 95.75 88 GLN A O 1
ATOM 682 N N . THR A 1 89 ? 1.91 21.828 15.703 1 96 89 THR A N 1
ATOM 683 C CA . THR A 1 89 ? 0.594 21.203 15.688 1 96 89 THR A CA 1
ATOM 684 C C . THR A 1 89 ? 0.653 19.812 16.312 1 96 89 THR A C 1
ATOM 686 O O . THR A 1 89 ? -0.209 19.438 17.109 1 96 89 THR A O 1
ATOM 689 N N . LEU A 1 90 ? 1.646 19.062 16.031 1 97.88 90 LEU A N 1
ATOM 690 C CA . LEU A 1 90 ? 1.831 17.719 16.578 1 97.88 90 LEU A CA 1
ATOM 691 C C . LEU A 1 90 ? 2.088 17.781 18.078 1 97.88 90 LEU A C 1
ATOM 693 O O . LEU A 1 90 ? 1.51 17 18.844 1 97.88 90 LEU A O 1
ATOM 697 N N . ARG A 1 91 ? 2.945 18.719 18.453 1 98.12 91 ARG A N 1
ATOM 698 C CA . ARG A 1 91 ? 3.207 18.891 19.891 1 98.12 91 ARG A CA 1
ATOM 699 C C . ARG A 1 91 ? 1.923 19.203 20.641 1 98.12 91 ARG A C 1
ATOM 701 O O . ARG A 1 91 ? 1.739 18.766 21.781 1 98.12 91 ARG A O 1
ATOM 708 N N . GLY A 1 92 ? 1.16 19.953 19.969 1 98.06 92 GLY A N 1
ATOM 709 C CA . GLY A 1 92 ? -0.126 20.297 20.562 1 98.06 92 GLY A CA 1
ATOM 710 C C . GLY A 1 92 ? -0.984 19.078 20.844 1 98.06 92 GLY A C 1
ATOM 711 O O . GLY A 1 92 ? -1.869 19.125 21.703 1 98.06 92 GLY A O 1
ATOM 712 N N . GLU A 1 93 ? -0.736 17.984 20.188 1 98.19 93 GLU A N 1
ATOM 713 C CA . GLU A 1 93 ? -1.47 16.734 20.391 1 98.19 93 GLU A CA 1
ATOM 714 C C . GLU A 1 93 ? -0.742 15.82 21.375 1 98.19 93 GLU A C 1
ATOM 716 O O . GLU A 1 93 ? -1.15 14.68 21.594 1 98.19 93 GLU A O 1
ATOM 721 N N . GLY A 1 94 ? 0.426 16.281 21.891 1 98.25 94 GLY A N 1
ATOM 722 C CA . GLY A 1 94 ? 1.198 15.492 22.844 1 98.25 94 GLY A CA 1
ATOM 723 C C . GLY A 1 94 ? 2.279 14.656 22.188 1 98.25 94 GLY A C 1
ATOM 724 O O . GLY A 1 94 ? 2.938 13.852 22.844 1 98.25 94 GLY A O 1
ATOM 725 N N . VAL A 1 95 ? 2.477 14.891 20.953 1 98.56 95 VAL A N 1
ATOM 726 C CA . VAL A 1 95 ? 3.498 14.133 20.234 1 98.56 95 VAL A CA 1
ATOM 727 C C . VAL A 1 95 ? 4.879 14.719 20.516 1 98.56 95 VAL A C 1
ATOM 729 O O . VAL A 1 95 ? 5.059 15.945 20.484 1 98.56 95 VAL A O 1
ATOM 732 N N . VAL A 1 96 ? 5.805 13.82 20.797 1 98.12 96 VAL A N 1
ATOM 733 C CA . VAL A 1 96 ? 7.168 14.266 21.078 1 98.12 96 VAL A CA 1
ATOM 734 C C . VAL A 1 96 ? 7.918 14.477 19.75 1 98.12 96 VAL A C 1
ATOM 736 O O . VAL A 1 96 ? 8.109 13.531 18.984 1 98.12 96 VAL A O 1
ATOM 739 N N . VAL A 1 97 ? 8.289 15.68 19.547 1 97.62 97 VAL A N 1
ATOM 740 C CA . VAL A 1 97 ? 9.055 16.031 18.344 1 97.62 97 VAL A CA 1
ATOM 741 C C . VAL A 1 97 ? 10.469 16.469 18.75 1 97.62 97 VAL A C 1
ATOM 743 O O . VAL A 1 97 ? 10.641 17.375 19.562 1 97.62 97 VAL A O 1
ATOM 746 N N . THR A 1 98 ? 11.398 15.828 18.109 1 96.62 98 THR A N 1
ATOM 747 C CA . THR A 1 98 ? 12.781 16.125 18.453 1 96.62 98 THR A CA 1
ATOM 748 C C . THR A 1 98 ? 13.523 16.688 17.234 1 96.62 98 THR A C 1
ATOM 750 O O . THR A 1 98 ? 13.039 16.578 16.109 1 96.62 98 THR A O 1
ATOM 753 N N . THR A 1 99 ? 14.656 17.281 17.516 1 92.94 99 THR A N 1
ATOM 754 C CA . THR A 1 99 ? 15.516 17.781 16.453 1 92.94 99 THR A CA 1
ATOM 755 C C . THR A 1 99 ? 16.781 16.938 16.328 1 92.94 99 THR A C 1
ATOM 757 O O . THR A 1 99 ? 17.516 16.781 17.312 1 92.94 99 THR A O 1
ATOM 760 N N . THR A 1 100 ? 16.906 16.312 15.305 1 87.31 100 THR A N 1
ATOM 761 C CA . THR A 1 100 ? 18.109 15.531 15.008 1 87.31 100 THR A CA 1
ATOM 762 C C . THR A 1 100 ? 18.766 16.016 13.719 1 87.31 100 THR A C 1
ATOM 764 O O . THR A 1 100 ? 18.156 15.969 12.648 1 87.31 100 THR A O 1
ATOM 767 N N . GLY A 1 101 ? 20.031 16.469 13.758 1 86.38 101 GLY A N 1
ATOM 768 C CA . GLY A 1 101 ? 20.734 16.938 12.57 1 86.38 101 GLY A CA 1
ATOM 769 C C . GLY A 1 101 ? 19.984 18.031 11.828 1 86.38 101 GLY A C 1
ATOM 770 O O . GLY A 1 101 ? 19.984 18.047 10.594 1 86.38 101 GLY A O 1
ATOM 771 N N . GLY A 1 102 ? 19.25 18.812 12.5 1 86.38 102 GLY A N 1
ATOM 772 C CA . GLY A 1 102 ? 18.547 19.938 11.891 1 86.38 102 GLY A CA 1
ATOM 773 C C . GLY A 1 102 ? 17.172 19.562 11.375 1 86.38 102 GLY A C 1
ATOM 774 O O . GLY A 1 102 ? 16.438 20.422 10.867 1 86.38 102 GLY A O 1
ATOM 775 N N . GLU A 1 103 ? 16.906 18.297 11.492 1 90.75 103 GLU A N 1
ATOM 776 C CA . GLU A 1 103 ? 15.594 17.844 11.055 1 90.75 103 GLU A CA 1
ATOM 777 C C . GLU A 1 103 ? 14.68 17.578 12.242 1 90.75 103 GLU A C 1
ATOM 779 O O . GLU A 1 103 ? 15.141 17.156 13.312 1 90.75 103 GLU A O 1
ATOM 784 N N . LEU A 1 104 ? 13.438 17.828 12.039 1 95.06 104 LEU A N 1
ATOM 785 C CA . LEU A 1 104 ? 12.445 17.5 13.062 1 95.06 104 LEU A CA 1
ATOM 786 C C . LEU A 1 104 ? 11.945 16.078 12.898 1 95.06 104 LEU A C 1
ATOM 788 O O . LEU A 1 104 ? 11.633 15.641 11.789 1 95.06 104 LEU A O 1
ATOM 792 N N . HIS A 1 105 ? 11.891 15.398 14.07 1 96.19 105 HIS A N 1
ATOM 793 C CA . HIS A 1 105 ? 11.703 13.953 14.008 1 96.19 105 HIS A CA 1
ATOM 794 C C . HIS A 1 105 ? 10.648 13.492 15.016 1 96.19 105 HIS A C 1
ATOM 796 O O . HIS A 1 105 ? 10.602 13.992 16.141 1 96.19 105 HIS A O 1
ATOM 802 N N . VAL A 1 106 ? 9.883 12.555 14.57 1 97.75 106 VAL A N 1
ATOM 803 C CA . VAL A 1 106 ? 8.992 11.812 15.445 1 97.75 106 VAL A CA 1
ATOM 804 C C . VAL A 1 106 ? 9.391 10.336 15.461 1 97.75 106 VAL A C 1
ATOM 806 O O . VAL A 1 106 ? 9.625 9.742 14.406 1 97.75 106 VAL A O 1
ATOM 809 N N . ASP A 1 107 ? 9.5 9.758 16.656 1 97.19 107 ASP A N 1
ATOM 810 C CA . ASP A 1 107 ? 9.742 8.32 16.75 1 97.19 107 ASP A CA 1
ATOM 811 C C . ASP A 1 107 ? 8.469 7.531 16.438 1 97.19 107 ASP A C 1
ATOM 813 O O . ASP A 1 107 ? 7.562 7.449 17.266 1 97.19 107 ASP A O 1
ATOM 817 N N . LEU A 1 108 ? 8.453 6.863 15.312 1 97.06 108 LEU A N 1
ATOM 818 C CA . LEU A 1 108 ? 7.246 6.184 14.859 1 97.06 108 LEU A CA 1
ATOM 819 C C . LEU A 1 108 ? 7.168 4.773 15.438 1 97.06 108 LEU A C 1
ATOM 821 O O . LEU A 1 108 ? 6.121 4.125 15.367 1 97.06 108 LEU A O 1
ATOM 825 N N . SER A 1 109 ? 8.219 4.316 15.953 1 95.5 109 SER A N 1
ATOM 826 C CA . SER A 1 109 ? 8.242 2.967 16.5 1 95.5 109 SER A CA 1
ATOM 827 C C . SER A 1 109 ? 7.762 2.957 17.953 1 95.5 109 SER A C 1
ATOM 829 O O . SER A 1 109 ? 7.52 1.893 18.531 1 95.5 109 SER A O 1
ATOM 831 N N . GLY A 1 110 ? 7.633 4.043 18.484 1 94.44 110 GLY A N 1
ATOM 832 C CA . GLY A 1 110 ? 7.254 4.164 19.891 1 94.44 110 GLY A CA 1
ATOM 833 C C . GLY A 1 110 ? 5.77 4.395 20.094 1 94.44 110 GLY A C 1
ATOM 834 O O . GLY A 1 110 ? 4.945 3.863 19.344 1 94.44 110 GLY A O 1
ATOM 835 N N . GLU A 1 111 ? 5.477 5.129 21.078 1 96.31 111 GLU A N 1
ATOM 836 C CA . GLU A 1 111 ? 4.109 5.297 21.578 1 96.31 111 GLU A CA 1
ATOM 837 C C . GLU A 1 111 ? 3.256 6.062 20.562 1 96.31 111 GLU A C 1
ATOM 839 O O . GLU A 1 111 ? 2.043 5.859 20.484 1 96.31 111 GLU A O 1
ATOM 844 N N . HIS A 1 112 ? 3.83 6.832 19.766 1 98.25 112 HIS A N 1
ATOM 845 C CA . HIS A 1 112 ? 3.059 7.723 18.906 1 98.25 112 HIS A CA 1
ATOM 846 C C . HIS A 1 112 ? 2.824 7.094 17.531 1 98.25 112 HIS A C 1
ATOM 848 O O . HIS A 1 112 ? 2.066 7.633 16.719 1 98.25 112 HIS A O 1
ATOM 854 N N . GLY A 1 113 ? 3.447 6.012 17.281 1 98.19 113 GLY A N 1
ATOM 855 C CA . GLY A 1 113 ? 3.26 5.359 15.992 1 98.19 113 GLY A CA 1
ATOM 856 C C . GLY A 1 113 ? 1.903 4.695 15.852 1 98.19 113 GLY A C 1
ATOM 857 O O . GLY A 1 113 ? 1.399 4.094 16.812 1 98.19 113 GLY A O 1
ATOM 858 N N . TRP A 1 114 ? 1.257 4.754 14.703 1 98.12 114 TRP A N 1
ATOM 859 C CA . TRP A 1 114 ? -0.028 4.148 14.367 1 98.12 114 TRP A CA 1
ATOM 860 C C . TRP A 1 114 ? 0.057 3.389 13.047 1 98.12 114 TRP A C 1
ATOM 862 O O . TRP A 1 114 ? 0.06 3.994 11.977 1 98.12 114 TRP A O 1
ATOM 872 N N . PHE A 1 115 ? 0.056 2.043 13.133 1 95 115 PHE A N 1
ATOM 873 C CA . PHE A 1 115 ? 0.292 1.224 11.953 1 95 115 PHE A CA 1
ATOM 874 C C . PHE A 1 115 ? -0.601 -0.011 11.961 1 95 115 PHE A C 1
ATOM 876 O O . PHE A 1 115 ? -0.108 -1.141 11.953 1 95 115 PHE A O 1
ATOM 883 N N . PRO A 1 116 ? -1.855 0.225 11.938 1 92.5 116 PRO A N 1
ATOM 884 C CA . PRO A 1 116 ? -2.754 -0.929 11.859 1 92.5 116 PRO A CA 1
ATOM 885 C C . PRO A 1 116 ? -2.66 -1.657 10.523 1 92.5 116 PRO A C 1
ATOM 887 O O . PRO A 1 116 ? -2.277 -1.058 9.516 1 92.5 116 PRO A O 1
ATOM 890 N N . ASN A 1 117 ? -3.055 -2.857 10.469 1 83.94 117 ASN A N 1
ATOM 891 C CA . ASN A 1 117 ? -3.012 -3.635 9.234 1 83.94 117 ASN A CA 1
ATOM 892 C C . ASN A 1 117 ? -4.145 -3.246 8.289 1 83.94 117 ASN A C 1
ATOM 894 O O . ASN A 1 117 ? -4.012 -3.371 7.07 1 83.94 117 ASN A O 1
ATOM 898 N N . VAL A 1 118 ? -5.215 -2.947 8.992 1 86.75 118 VAL A N 1
ATOM 899 C CA . VAL A 1 118 ? -6.383 -2.486 8.25 1 86.75 118 VAL A CA 1
ATOM 900 C C . VAL A 1 118 ? -6.98 -1.26 8.93 1 86.75 118 VAL A C 1
ATOM 902 O O . VAL A 1 118 ? -6.762 -1.039 10.125 1 86.75 118 VAL A O 1
ATOM 905 N N . LEU A 1 119 ? -7.672 -0.446 8.164 1 93.06 119 LEU A N 1
ATOM 906 C CA . LEU A 1 119 ? -8.344 0.704 8.758 1 93.06 119 LEU A CA 1
ATOM 907 C C . LEU A 1 119 ? -9.383 0.257 9.781 1 93.06 119 LEU A C 1
ATOM 909 O O . LEU A 1 119 ? -10.148 -0.677 9.539 1 93.06 119 LEU A O 1
ATOM 913 N N . PRO A 1 120 ? -9.445 0.929 10.883 1 91.75 120 PRO A N 1
ATOM 914 C CA . PRO A 1 120 ? -10.398 0.561 11.93 1 91.75 120 PRO A CA 1
ATOM 915 C C . PRO A 1 120 ? -11.844 0.511 11.422 1 91.75 120 PRO A C 1
ATOM 917 O O . PRO A 1 120 ? -12.617 -0.36 11.828 1 91.75 120 PRO A O 1
ATOM 920 N N . SER A 1 121 ? -12.242 1.389 10.555 1 90.75 121 SER A N 1
ATOM 921 C CA . SER A 1 121 ? -13.594 1.395 10.008 1 90.75 121 SER A CA 1
ATOM 922 C C . SER A 1 121 ? -13.875 0.124 9.211 1 90.75 121 SER A C 1
ATOM 924 O O . SER A 1 121 ? -15.031 -0.276 9.055 1 90.75 121 SER A O 1
ATOM 926 N N . LYS A 1 122 ? -12.836 -0.426 8.633 1 81.62 122 LYS A N 1
ATOM 927 C CA . LYS A 1 122 ? -12.992 -1.641 7.836 1 81.62 122 LYS A CA 1
ATOM 928 C C . LYS A 1 122 ? -12.93 -2.887 8.719 1 81.62 122 LYS A C 1
ATOM 930 O O . LYS A 1 122 ? -13.406 -3.953 8.32 1 81.62 122 LYS A O 1
ATOM 935 N N . ALA A 1 123 ? -12.305 -2.738 9.789 1 75.88 123 ALA A N 1
ATOM 936 C CA . ALA A 1 123 ? -12.25 -3.852 10.734 1 75.88 123 ALA A CA 1
ATOM 937 C C . ALA A 1 123 ? -13.602 -4.066 11.406 1 75.88 123 ALA A C 1
ATOM 939 O O . ALA A 1 123 ? -14.016 -5.207 11.641 1 75.88 123 ALA A O 1
ATOM 940 N N . LYS A 1 124 ? -14.273 -3.053 11.891 1 62.97 124 LYS A N 1
ATOM 941 C CA . LYS A 1 124 ? -15.555 -3.15 12.578 1 62.97 124 LYS A CA 1
ATOM 942 C C . LYS A 1 124 ? -16.641 -3.693 11.641 1 62.97 124 LYS A C 1
ATOM 944 O O . LYS A 1 124 ? -17.578 -4.355 12.094 1 62.97 124 LYS A O 1
ATOM 949 N N . GLY A 1 125 ? -16.688 -3.158 10.359 1 53.34 125 GLY A N 1
ATOM 950 C CA . GLY A 1 125 ? -17.703 -3.631 9.422 1 53.34 125 GLY A CA 1
ATOM 951 C C . GLY A 1 125 ? -17.469 -5.062 8.977 1 53.34 125 GLY A C 1
ATOM 952 O O . GLY A 1 125 ? -18.172 -5.566 8.094 1 53.34 125 GLY A O 1
ATOM 953 N N . GLY A 1 126 ? -16.344 -5.555 9.055 1 45.22 126 GLY A N 1
ATOM 954 C CA . GLY A 1 126 ? -16.156 -6.953 8.711 1 45.22 126 GLY A CA 1
ATOM 955 C C . GLY A 1 126 ? -17.156 -7.879 9.367 1 45.22 126 GLY A C 1
ATOM 956 O O . GLY A 1 126 ? -17.031 -9.102 9.297 1 45.22 126 GLY A O 1
ATOM 957 N N . GLY A 1 127 ? -17.953 -7.484 10.211 1 38.03 127 GLY A N 1
ATOM 958 C CA . GLY A 1 127 ? -19.016 -8.469 10.422 1 38.03 127 GLY A CA 1
ATOM 959 C C . GLY A 1 127 ? -19.766 -8.812 9.164 1 38.03 127 GLY A C 1
ATOM 960 O O . GLY A 1 127 ? -20.125 -9.977 8.938 1 38.03 127 GLY A 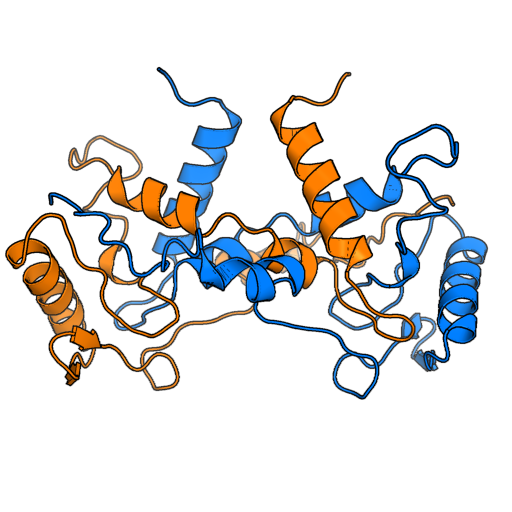O 1
ATOM 961 N N . GLY A 1 128 ? -20.641 -7.898 8.469 1 34.31 128 GLY A N 1
ATOM 962 C CA . GLY A 1 128 ? -21.438 -8.289 7.316 1 34.31 128 GLY A CA 1
ATOM 963 C C . GLY A 1 128 ? -20.594 -8.492 6.062 1 34.31 128 GLY A C 1
ATOM 964 O O . GLY A 1 128 ? -20.688 -9.539 5.418 1 34.31 128 GLY A O 1
ATOM 965 N N . ASP A 1 129 ? -20.203 -7.352 5.27 1 31.98 129 ASP A N 1
ATOM 966 C CA . ASP A 1 129 ? -19.594 -7.504 3.951 1 31.98 129 ASP A CA 1
ATOM 967 C C . ASP A 1 129 ? -18.125 -7.863 4.07 1 31.98 129 ASP A C 1
ATOM 969 O O . ASP A 1 129 ? -17.25 -7.074 3.684 1 31.98 129 ASP A O 1
ATOM 973 N N . TRP A 1 130 ? -17.578 -8.141 5.176 1 32.12 130 TRP A N 1
ATOM 974 C CA . TRP A 1 130 ? -16.266 -8.797 5.137 1 32.12 130 TRP A CA 1
ATOM 975 C C . TRP A 1 130 ? -16.203 -9.805 3.996 1 32.12 130 TRP A C 1
ATOM 977 O O . TRP A 1 130 ? -16.781 -10.891 4.082 1 32.12 130 TRP A O 1
ATOM 987 N N . VAL A 1 131 ? -16.312 -9.352 2.854 1 30.14 131 VAL A N 1
ATOM 988 C CA . VAL A 1 131 ? -15.836 -10.32 1.875 1 30.14 131 VAL A CA 1
ATOM 989 C C . VAL A 1 131 ? -14.539 -10.961 2.369 1 30.14 131 VAL A C 1
ATOM 991 O O . VAL A 1 131 ? -13.547 -10.266 2.59 1 30.14 131 VAL A O 1
ATOM 994 N N . SER A 1 132 ? -14.57 -11.75 3.301 1 30.58 132 SER A N 1
ATOM 995 C CA . SER A 1 132 ? -13.461 -12.664 3.535 1 30.58 132 SER A CA 1
ATOM 996 C C . SER A 1 132 ? -12.523 -12.719 2.332 1 30.58 132 SER A C 1
ATOM 998 O O . SER A 1 132 ? -12.969 -12.953 1.206 1 30.58 132 SER A O 1
ATOM 1000 N N . GLU A 1 133 ? -11.586 -11.766 2.301 1 33.84 133 GLU A N 1
ATOM 1001 C CA . GLU A 1 133 ? -10.5 -11.992 1.354 1 33.84 133 GLU A CA 1
ATOM 1002 C C . GLU A 1 133 ? -10.289 -13.484 1.103 1 33.84 133 GLU A C 1
ATOM 1004 O O . GLU A 1 133 ? -9.359 -13.875 0.395 1 33.84 133 GLU A O 1
ATOM 1009 N N . GLU A 1 134 ? -10.898 -14.242 1.975 1 33.31 134 GLU A N 1
ATOM 1010 C CA . GLU A 1 134 ? -10.945 -15.656 1.635 1 33.31 134 GLU A CA 1
ATOM 1011 C C . GLU A 1 134 ? -11.602 -15.883 0.276 1 33.31 134 GLU A C 1
ATOM 1013 O O . GLU A 1 134 ? -11.727 -17.016 -0.179 1 33.31 134 GLU A O 1
ATOM 1018 N N . THR A 1 135 ? -12.578 -15.094 0.005 1 32.53 135 THR A N 1
ATOM 1019 C CA . THR A 1 135 ? -13.305 -15.539 -1.18 1 32.53 135 THR A CA 1
ATOM 1020 C C . THR A 1 135 ? -12.367 -15.695 -2.367 1 32.53 135 THR A C 1
ATOM 1022 O O . THR A 1 135 ? -11.625 -14.773 -2.705 1 32.53 135 THR A O 1
ATOM 1025 N N . MET A 1 136 ? -12.422 -16.922 -2.896 1 30.52 136 MET A N 1
ATOM 1026 C CA . MET A 1 136 ? -11.992 -17.922 -3.879 1 30.52 136 MET A CA 1
ATOM 1027 C C . MET A 1 136 ? -11.992 -17.328 -5.285 1 30.52 136 MET A C 1
ATOM 1029 O O . MET A 1 136 ? -13.047 -17 -5.824 1 30.52 136 MET A O 1
ATOM 1033 N N . PHE A 1 137 ? -11.172 -16.188 -5.488 1 32.41 137 PHE A N 1
ATOM 1034 C CA . PHE A 1 137 ? -11.188 -16.094 -6.941 1 32.41 137 PHE A CA 1
ATOM 1035 C C . PHE A 1 137 ? -11.062 -17.484 -7.574 1 32.41 137 PHE A C 1
ATOM 1037 O O . PHE A 1 137 ? -10.148 -18.234 -7.238 1 32.41 137 PHE A O 1
ATOM 1044 N N . PRO A 1 138 ? -12.172 -18.094 -7.797 1 31.48 138 PRO A N 1
ATOM 1045 C CA . PRO A 1 138 ? -11.969 -19.266 -8.641 1 31.48 138 PRO A CA 1
ATOM 1046 C C . PRO A 1 138 ? -11 -19 -9.797 1 31.48 138 PRO A C 1
ATOM 1048 O O . PRO A 1 138 ? -11.25 -18.141 -10.633 1 31.48 138 PRO A O 1
ATOM 1051 N N . VAL A 1 139 ? -9.812 -18.812 -9.477 1 30.05 139 VAL A N 1
ATOM 1052 C CA . VAL A 1 139 ? -8.953 -18.734 -10.656 1 30.05 139 VAL A CA 1
ATOM 1053 C C . VAL A 1 139 ? -9.227 -19.938 -11.57 1 30.05 139 VAL A C 1
ATOM 1055 O O . VAL A 1 139 ? -9.047 -21.078 -11.164 1 30.05 139 VAL A O 1
ATOM 1058 N N . LEU A 1 140 ? -10.32 -19.859 -12.227 1 30.95 140 LEU A N 1
ATOM 1059 C CA . LEU A 1 140 ? -10.414 -20.844 -13.305 1 30.95 140 LEU A CA 1
ATOM 1060 C C . LEU A 1 140 ? -9.102 -20.922 -14.078 1 30.95 140 LEU A C 1
ATOM 1062 O O . LEU A 1 140 ? -8.672 -19.938 -14.672 1 30.95 140 LEU A O 1
ATOM 1066 N N . PHE A 1 141 ? -8.086 -21.328 -13.492 1 27.66 141 PHE A N 1
ATOM 1067 C CA . PHE A 1 141 ? -7.016 -21.703 -14.414 1 27.66 141 PHE A CA 1
ATOM 1068 C C . PHE A 1 141 ? -7.453 -22.844 -15.328 1 27.66 141 PHE A C 1
ATOM 1070 O O . PHE A 1 141 ? -8.18 -23.734 -14.891 1 27.66 141 PHE A O 1
ATOM 1077 N N . MET B 1 1 ? -6.188 21.234 -14.75 1 50.72 1 MET B N 1
ATOM 1078 C CA . MET B 1 1 ? -7.066 20.25 -15.359 1 50.72 1 MET B CA 1
ATOM 1079 C C . MET B 1 1 ? -7.793 19.438 -14.289 1 50.72 1 MET B C 1
ATOM 1081 O O . MET B 1 1 ? -7.25 19.203 -13.203 1 50.72 1 MET B O 1
ATOM 1085 N N . PRO B 1 2 ? -9.023 19.266 -14.453 1 68.75 2 PRO B N 1
ATOM 1086 C CA . PRO B 1 2 ? -9.797 18.5 -13.469 1 68.75 2 PRO B CA 1
ATOM 1087 C C . PRO B 1 2 ? -9.25 17.094 -13.25 1 68.75 2 PRO B C 1
ATOM 1089 O O . PRO B 1 2 ? -8.727 16.484 -14.188 1 68.75 2 PRO B O 1
ATOM 1092 N N . ARG B 1 3 ? -9.047 16.781 -12.086 1 77.94 3 ARG B N 1
ATOM 1093 C CA . ARG B 1 3 ? -8.602 15.43 -11.75 1 77.94 3 ARG B CA 1
ATOM 1094 C C . ARG B 1 3 ? -9.547 14.383 -12.336 1 77.94 3 ARG B C 1
ATOM 1096 O O . ARG B 1 3 ? -10.758 14.602 -12.406 1 77.94 3 ARG B O 1
ATOM 1103 N N . SER B 1 4 ? -8.953 13.352 -12.867 1 83.56 4 SER B N 1
ATOM 1104 C CA . SER B 1 4 ? -9.781 12.234 -13.312 1 83.56 4 SER B CA 1
ATOM 1105 C C . SER B 1 4 ? -10.648 11.703 -12.18 1 83.56 4 SER B C 1
ATOM 1107 O O . SER B 1 4 ? -10.414 12.016 -11.008 1 83.56 4 SER B O 1
ATOM 1109 N N . ASP B 1 5 ? -11.656 10.945 -12.484 1 86.56 5 ASP B N 1
ATOM 1110 C CA . ASP B 1 5 ? -12.523 10.328 -11.484 1 86.56 5 ASP B CA 1
ATOM 1111 C C . ASP B 1 5 ? -11.727 9.422 -10.547 1 86.56 5 ASP B C 1
ATOM 1113 O O . ASP B 1 5 ? -11.969 9.398 -9.336 1 86.56 5 ASP B O 1
ATOM 1117 N N . GLU B 1 6 ? -10.781 8.797 -11.125 1 84.88 6 GLU B N 1
ATOM 1118 C CA . GLU B 1 6 ? -9.961 7.875 -10.336 1 84.88 6 GLU B CA 1
ATOM 1119 C C . GLU B 1 6 ? -9.055 8.633 -9.367 1 84.88 6 GLU B C 1
ATOM 1121 O O . GLU B 1 6 ? -8.875 8.219 -8.227 1 84.88 6 GLU B O 1
ATOM 1126 N N . ALA B 1 7 ? -8.562 9.703 -9.867 1 87.62 7 ALA B N 1
ATOM 1127 C CA . ALA B 1 7 ? -7.715 10.523 -9.008 1 87.62 7 ALA B CA 1
ATOM 1128 C C . ALA B 1 7 ? -8.516 11.117 -7.852 1 87.62 7 ALA B C 1
ATOM 1130 O O . ALA B 1 7 ? -8.047 11.164 -6.715 1 87.62 7 ALA B O 1
ATOM 1131 N N . THR B 1 8 ? -9.695 11.539 -8.164 1 91.94 8 THR B N 1
ATOM 1132 C CA . THR B 1 8 ? -10.562 12.094 -7.137 1 91.94 8 THR B CA 1
ATOM 1133 C C . THR B 1 8 ? -10.898 11.039 -6.086 1 91.94 8 THR B C 1
ATOM 1135 O O . THR B 1 8 ? -10.852 11.312 -4.887 1 91.94 8 THR B O 1
ATOM 1138 N N . ALA B 1 9 ? -11.203 9.859 -6.582 1 91.62 9 ALA B N 1
ATOM 1139 C CA . ALA B 1 9 ? -11.523 8.766 -5.664 1 91.62 9 ALA B CA 1
ATOM 1140 C C . ALA B 1 9 ? -10.328 8.438 -4.77 1 91.62 9 ALA B C 1
ATOM 1142 O O . ALA B 1 9 ? -10.5 8.141 -3.582 1 91.62 9 ALA B O 1
ATOM 1143 N N . PHE B 1 10 ? -9.203 8.5 -5.391 1 92.44 10 PHE B N 1
ATOM 1144 C CA . PHE B 1 10 ? -8 8.234 -4.609 1 92.44 10 PHE B CA 1
ATOM 1145 C C . PHE B 1 10 ? -7.816 9.281 -3.523 1 92.44 10 PHE B C 1
ATOM 1147 O O . PHE B 1 10 ? -7.555 8.953 -2.365 1 92.44 10 PHE B O 1
ATOM 1154 N N . TYR B 1 11 ? -7.922 10.531 -3.846 1 95.94 11 TYR B N 1
ATOM 1155 C CA . TYR B 1 11 ? -7.773 11.609 -2.871 1 95.94 11 TYR B CA 1
ATOM 1156 C C . TYR B 1 11 ? -8.781 11.453 -1.734 1 95.94 11 TYR B C 1
ATOM 1158 O O . TYR B 1 11 ? -8.422 11.602 -0.562 1 95.94 11 TYR B O 1
ATOM 1166 N N . GLU B 1 12 ? -9.977 11.102 -2.104 1 96.5 12 GLU B N 1
ATOM 1167 C CA . GLU B 1 12 ? -11 10.914 -1.078 1 96.5 12 GLU B CA 1
ATOM 1168 C C . GLU B 1 12 ? -10.648 9.75 -0.159 1 96.5 12 GLU B C 1
ATOM 1170 O O . GLU B 1 12 ? -10.867 9.82 1.053 1 96.5 12 GLU B O 1
ATOM 1175 N N . ALA B 1 13 ? -10.133 8.711 -0.722 1 95.94 13 ALA B N 1
ATOM 1176 C CA . ALA B 1 13 ? -9.703 7.566 0.083 1 95.94 13 ALA B CA 1
ATOM 1177 C C . ALA B 1 13 ? -8.594 7.965 1.051 1 95.94 13 ALA B C 1
ATOM 1179 O O . ALA B 1 13 ? -8.594 7.551 2.213 1 95.94 13 ALA B O 1
ATOM 1180 N N . VAL B 1 14 ? -7.695 8.758 0.588 1 97.62 14 VAL B N 1
ATOM 1181 C CA . VAL B 1 14 ? -6.609 9.258 1.429 1 97.62 14 VAL B CA 1
ATOM 1182 C C . VAL B 1 14 ? -7.18 10.055 2.598 1 97.62 14 VAL B C 1
ATOM 1184 O O . VAL B 1 14 ? -6.848 9.789 3.758 1 97.62 14 VAL B O 1
ATOM 1187 N N . TYR B 1 15 ? -8.039 10.969 2.293 1 98.31 15 TYR B N 1
ATOM 1188 C CA . TYR B 1 15 ? -8.586 11.852 3.318 1 98.31 15 TYR B CA 1
ATOM 1189 C C . TYR B 1 15 ? -9.383 11.055 4.348 1 98.31 15 TYR B C 1
ATOM 1191 O O . TYR B 1 15 ? -9.25 11.281 5.555 1 98.31 15 TYR B O 1
ATOM 1199 N N . THR B 1 16 ? -10.133 10.125 3.863 1 98 16 THR B N 1
ATOM 1200 C CA . THR B 1 16 ? -10.938 9.289 4.75 1 98 16 THR B CA 1
ATOM 1201 C C . THR B 1 16 ? -10.047 8.461 5.664 1 98 16 THR B C 1
ATOM 1203 O O . THR B 1 16 ? -10.305 8.352 6.863 1 98 16 THR B O 1
ATOM 1206 N N . ALA B 1 17 ? -9.047 7.918 5.148 1 97.75 17 ALA B N 1
ATOM 1207 C CA . ALA B 1 17 ? -8.117 7.125 5.945 1 97.75 17 ALA B CA 1
ATOM 1208 C C . ALA B 1 17 ? -7.426 7.988 7 1 97.75 17 ALA B C 1
ATOM 1210 O O . ALA B 1 1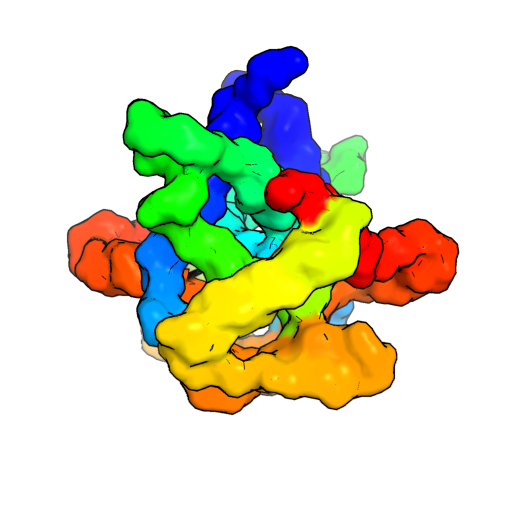7 ? -7.285 7.574 8.156 1 97.75 17 ALA B O 1
ATOM 1211 N N . VAL B 1 18 ? -7.027 9.148 6.625 1 98.44 18 VAL B N 1
ATOM 1212 C CA . VAL B 1 18 ? -6.297 10.047 7.52 1 98.44 18 VAL B CA 1
ATOM 1213 C C . VAL B 1 18 ? -7.203 10.469 8.68 1 98.44 18 VAL B C 1
ATOM 1215 O O . VAL B 1 18 ? -6.734 10.656 9.805 1 98.44 18 VAL B O 1
ATOM 1218 N N . GLN B 1 19 ? -8.422 10.57 8.383 1 98.56 19 GLN B N 1
ATOM 1219 C CA . GLN B 1 19 ? -9.375 10.945 9.43 1 98.56 19 GLN B CA 1
ATOM 1220 C C . GLN B 1 19 ? -9.445 9.875 10.516 1 98.56 19 GLN B C 1
ATOM 1222 O O . GLN B 1 19 ? -9.961 10.125 11.609 1 98.56 19 GLN B O 1
ATOM 1227 N N . GLU B 1 20 ? -8.977 8.703 10.258 1 98.12 20 GLU B N 1
ATOM 1228 C CA . GLU B 1 20 ? -9.086 7.625 11.234 1 98.12 20 GLU B CA 1
ATOM 1229 C C . GLU B 1 20 ? -7.875 7.586 12.156 1 98.12 20 GLU B C 1
ATOM 1231 O O . GLU B 1 20 ? -7.848 6.82 13.125 1 98.12 20 GLU B O 1
ATOM 1236 N N . ILE B 1 21 ? -6.895 8.375 11.898 1 98.62 21 ILE B N 1
ATOM 1237 C CA . ILE B 1 21 ? -5.715 8.414 12.758 1 98.62 21 ILE B CA 1
ATOM 1238 C C . ILE B 1 21 ? -6.082 9.023 14.109 1 98.62 21 ILE B C 1
ATOM 1240 O O . ILE B 1 21 ? -6.574 10.156 14.18 1 98.62 21 ILE B O 1
ATOM 1244 N N . PRO B 1 22 ? -5.793 8.359 15.125 1 98.62 22 PRO B N 1
ATOM 1245 C CA . PRO B 1 22 ? -6.18 8.891 16.438 1 98.62 22 PRO B CA 1
ATOM 1246 C C . PRO B 1 22 ? -5.363 10.117 16.844 1 98.62 22 PRO B C 1
ATOM 1248 O O . PRO B 1 22 ? -4.238 10.297 16.359 1 98.62 22 PRO B O 1
ATOM 1251 N N . TYR B 1 23 ? -5.949 10.891 17.75 1 98.38 23 TYR B N 1
ATOM 1252 C CA . TYR B 1 23 ? -5.262 12.023 18.359 1 98.38 23 TYR B CA 1
ATOM 1253 C C . TYR B 1 23 ? -3.973 11.578 19.031 1 98.38 23 TYR B C 1
ATOM 1255 O O . TYR B 1 23 ? -3.951 10.562 19.734 1 98.38 23 TYR B O 1
ATOM 1263 N N . GLY B 1 24 ? -2.869 12.234 18.75 1 98.56 24 GLY B N 1
ATOM 1264 C CA . GLY B 1 24 ? -1.593 11.945 19.375 1 98.56 24 GLY B CA 1
ATOM 1265 C C . GLY B 1 24 ? -0.828 10.82 18.703 1 98.56 24 GLY B C 1
ATOM 1266 O O . GLY B 1 24 ? 0.248 10.43 19.156 1 98.56 24 GLY B O 1
ATOM 1267 N N . LYS B 1 25 ? -1.371 10.281 17.656 1 98.75 25 LYS B N 1
ATOM 1268 C CA . LYS B 1 25 ? -0.723 9.219 16.875 1 98.75 25 LYS B CA 1
ATOM 1269 C C . LYS B 1 25 ? -0.305 9.727 15.5 1 98.75 25 LYS B C 1
ATOM 1271 O O . LYS B 1 25 ? -0.929 10.633 14.945 1 98.75 25 LYS B O 1
ATOM 1276 N N . VAL B 1 26 ? 0.772 9.164 15.047 1 98.62 26 VAL B N 1
ATOM 1277 C CA . VAL B 1 26 ? 1.362 9.594 13.789 1 98.62 26 VAL B CA 1
ATOM 1278 C C . VAL B 1 26 ? 1.671 8.375 12.914 1 98.62 26 VAL B C 1
ATOM 1280 O O . VAL B 1 26 ? 2.066 7.328 13.43 1 98.62 26 VAL B O 1
ATOM 1283 N N . THR B 1 27 ? 1.478 8.508 11.641 1 98.19 27 THR B N 1
ATOM 1284 C CA . THR B 1 27 ? 1.787 7.461 10.672 1 98.19 27 THR B CA 1
ATOM 1285 C C . THR B 1 27 ? 2.562 8.031 9.492 1 98.19 27 THR B C 1
ATOM 1287 O O . THR B 1 27 ? 3.043 9.164 9.539 1 98.19 27 THR B O 1
ATOM 1290 N N . SER B 1 28 ? 2.75 7.219 8.492 1 96.25 28 SER B N 1
ATOM 1291 C CA . SER B 1 28 ? 3.555 7.645 7.352 1 96.25 28 SER B CA 1
ATOM 1292 C C . SER B 1 28 ? 2.734 7.652 6.066 1 96.25 28 SER B C 1
ATOM 1294 O O . SER B 1 28 ? 1.707 6.98 5.977 1 96.25 28 SER B O 1
ATOM 1296 N N . TYR B 1 29 ? 3.229 8.398 5.086 1 95.06 29 TYR B N 1
ATOM 1297 C CA . TYR B 1 29 ? 2.615 8.414 3.764 1 95.06 29 TYR B CA 1
ATOM 1298 C C . TYR B 1 29 ? 2.49 7 3.203 1 95.06 29 TYR B C 1
ATOM 1300 O O . TYR B 1 29 ? 1.453 6.633 2.648 1 95.06 29 TYR B O 1
ATOM 1308 N N . GLY B 1 30 ? 3.527 6.262 3.404 1 93.25 30 GLY B N 1
ATOM 1309 C CA . GLY B 1 30 ? 3.549 4.898 2.889 1 93.25 30 GLY B CA 1
ATOM 1310 C C . GLY B 1 30 ? 2.512 4 3.535 1 93.25 30 GLY B C 1
ATOM 1311 O O . GLY B 1 30 ? 1.92 3.15 2.867 1 93.25 30 GLY B O 1
ATOM 1312 N N . HIS B 1 31 ? 2.352 4.223 4.773 1 94 31 HIS B N 1
ATOM 1313 C CA . HIS B 1 31 ? 1.386 3.369 5.453 1 94 31 HIS B CA 1
ATOM 1314 C C . HIS B 1 31 ? -0.041 3.701 5.027 1 94 31 HIS B C 1
ATOM 1316 O O . HIS B 1 31 ? -0.88 2.807 4.902 1 94 31 HIS B O 1
ATOM 1322 N N . ILE B 1 32 ? -0.33 4.969 4.855 1 96.25 32 ILE B N 1
ATOM 1323 C CA . ILE B 1 32 ? -1.633 5.344 4.316 1 96.25 32 ILE B CA 1
ATOM 1324 C C . ILE B 1 32 ? -1.829 4.695 2.947 1 96.25 32 ILE B C 1
ATOM 1326 O O . ILE B 1 32 ? -2.893 4.141 2.662 1 96.25 32 ILE B O 1
ATOM 1330 N N . ALA B 1 33 ? -0.82 4.785 2.119 1 94.56 33 ALA B N 1
ATOM 1331 C CA . ALA B 1 33 ? -0.886 4.145 0.809 1 94.56 33 ALA B CA 1
ATOM 1332 C C . ALA B 1 33 ? -1.187 2.654 0.941 1 94.56 33 ALA B C 1
ATOM 1334 O O . ALA B 1 33 ? -1.973 2.102 0.168 1 94.56 33 ALA B O 1
ATOM 1335 N N . HIS B 1 34 ? -0.558 2.086 1.931 1 89.5 34 HIS B N 1
ATOM 1336 C CA . HIS B 1 34 ? -0.778 0.671 2.209 1 89.5 34 HIS B CA 1
ATOM 1337 C C . HIS B 1 34 ? -2.223 0.409 2.621 1 89.5 34 HIS B C 1
ATOM 1339 O O . HIS B 1 34 ? -2.867 -0.501 2.096 1 89.5 34 HIS B O 1
ATOM 1345 N N . LEU B 1 35 ? -2.707 1.168 3.477 1 91.25 35 LEU B N 1
ATOM 1346 C CA . LEU B 1 35 ? -4.035 0.959 4.047 1 91.25 35 LEU B CA 1
ATOM 1347 C C . LEU B 1 35 ? -5.113 1.105 2.98 1 91.25 35 LEU B C 1
ATOM 1349 O O . LEU B 1 35 ? -6.145 0.43 3.037 1 91.25 35 LEU B O 1
ATOM 1353 N N . ILE B 1 36 ? -4.832 1.891 2.025 1 93.31 36 ILE B N 1
ATOM 1354 C CA . ILE B 1 36 ? -5.883 2.109 1.036 1 93.31 36 ILE B CA 1
ATOM 1355 C C . ILE B 1 36 ? -5.539 1.368 -0.254 1 93.31 36 ILE B C 1
ATOM 1357 O O . ILE B 1 36 ? -6.16 1.599 -1.294 1 93.31 36 ILE B O 1
ATOM 1361 N N . GLY B 1 37 ? -4.512 0.603 -0.166 1 88.81 37 GLY B N 1
ATOM 1362 C CA . GLY B 1 37 ? -4.062 -0.143 -1.331 1 88.81 37 GLY B CA 1
ATOM 1363 C C . GLY B 1 37 ? -5.141 -1.033 -1.92 1 88.81 37 GLY B C 1
ATOM 1364 O O . GLY B 1 37 ? -6.125 -1.355 -1.247 1 88.81 37 GLY B O 1
ATOM 1365 N N . LYS B 1 38 ? -4.902 -1.424 -3.109 1 88.81 38 LYS B N 1
ATOM 1366 C CA . LYS B 1 38 ? -5.887 -2.168 -3.891 1 88.81 38 LYS B CA 1
ATOM 1367 C C . LYS B 1 38 ? -5.539 -3.654 -3.941 1 88.81 38 LYS B C 1
ATOM 1369 O O . LYS B 1 38 ? -5.367 -4.219 -5.023 1 88.81 38 LYS B O 1
ATOM 1374 N N . ARG B 1 39 ? -5.473 -4.234 -2.83 1 90.38 39 ARG B N 1
ATOM 1375 C CA . ARG B 1 39 ? -5.055 -5.629 -2.734 1 90.38 39 ARG B CA 1
ATOM 1376 C C . ARG B 1 39 ? -5.945 -6.527 -3.582 1 90.38 39 ARG B C 1
ATOM 1378 O O . ARG B 1 39 ? -5.461 -7.457 -4.23 1 90.38 39 ARG B O 1
ATOM 1385 N N . LYS B 1 40 ? -7.242 -6.238 -3.578 1 90.44 40 LYS B N 1
ATOM 1386 C CA . LYS B 1 40 ? -8.172 -7.031 -4.379 1 90.44 40 LYS B CA 1
ATOM 1387 C C . LYS B 1 40 ? -7.883 -6.879 -5.867 1 90.44 40 LYS B C 1
ATOM 1389 O O . LYS B 1 40 ? -7.988 -7.844 -6.629 1 90.44 40 LYS B O 1
ATOM 1394 N N . GLN B 1 41 ? -7.52 -5.715 -6.188 1 92.38 41 GLN B N 1
ATOM 1395 C CA . GLN B 1 41 ? -7.238 -5.461 -7.598 1 92.38 41 GLN B CA 1
ATOM 1396 C C . GLN B 1 41 ? -5.941 -6.145 -8.023 1 92.38 41 GLN B C 1
ATOM 1398 O O . GLN B 1 41 ? -5.773 -6.484 -9.195 1 92.38 41 GLN B O 1
ATOM 1403 N N . VAL B 1 42 ? -4.996 -6.258 -7.082 1 95.62 42 VAL B N 1
ATOM 1404 C CA . VAL B 1 42 ? -3.797 -7.031 -7.391 1 95.62 42 VAL B CA 1
ATOM 1405 C C . VAL B 1 42 ? -4.188 -8.461 -7.773 1 95.62 42 VAL B C 1
ATOM 1407 O O . VAL B 1 42 ? -3.715 -8.984 -8.781 1 95.62 42 VAL B O 1
ATOM 1410 N N . GLY B 1 43 ? -5.062 -9.008 -6.977 1 93.62 43 GLY B N 1
ATOM 1411 C CA . GLY B 1 43 ? -5.562 -10.336 -7.301 1 93.62 43 GLY B CA 1
ATOM 1412 C C . GLY B 1 43 ? -6.242 -10.406 -8.656 1 93.62 43 GLY B C 1
ATOM 1413 O O . GLY B 1 43 ? -6.031 -11.352 -9.414 1 93.62 43 GLY B O 1
ATOM 1414 N N . GLN B 1 44 ? -7.004 -9.469 -8.945 1 92.56 44 GLN B N 1
ATOM 1415 C CA . GLN B 1 44 ? -7.695 -9.406 -10.234 1 92.56 44 GLN B CA 1
ATOM 1416 C C . GLN B 1 44 ? -6.703 -9.328 -11.391 1 92.56 44 GLN B C 1
ATOM 1418 O O . GLN B 1 44 ? -6.887 -9.977 -12.414 1 92.56 44 GLN B O 1
ATOM 1423 N N . ALA B 1 45 ? -5.711 -8.562 -11.18 1 95 45 ALA B N 1
ATOM 1424 C CA . ALA B 1 45 ? -4.684 -8.453 -12.211 1 95 45 ALA B CA 1
ATOM 1425 C C . ALA B 1 45 ? -4.062 -9.812 -12.516 1 95 45 ALA B C 1
ATOM 1427 O O . ALA B 1 45 ? -3.902 -10.18 -13.68 1 95 45 ALA B O 1
ATOM 1428 N N . LEU B 1 46 ? -3.785 -10.492 -11.5 1 95.19 46 LEU B N 1
ATOM 1429 C CA . LEU B 1 46 ? -3.111 -11.773 -11.68 1 95.19 46 LEU B CA 1
ATOM 1430 C C . LEU B 1 46 ? -4.07 -12.82 -12.234 1 95.19 46 LEU B C 1
ATOM 1432 O O . LEU B 1 46 ? -3.662 -13.695 -12.992 1 95.19 46 LEU B O 1
ATOM 1436 N N . LYS B 1 47 ? -5.289 -12.695 -11.867 1 89.31 47 LYS B N 1
ATOM 1437 C CA . LYS B 1 47 ? -6.32 -13.578 -12.406 1 89.31 47 LYS B CA 1
ATOM 1438 C C . LYS B 1 47 ? -6.457 -13.414 -13.914 1 89.31 47 LYS B C 1
ATOM 1440 O O . LYS B 1 47 ? -6.75 -14.375 -14.633 1 89.31 47 LYS B O 1
ATOM 1445 N N . HIS B 1 48 ? -6.219 -12.297 -14.336 1 89.94 48 HIS B N 1
ATOM 1446 C CA . HIS B 1 48 ? -6.457 -11.984 -15.742 1 89.94 48 HIS B CA 1
ATOM 1447 C C . HIS B 1 48 ? -5.156 -12 -16.531 1 89.94 48 HIS B C 1
ATOM 1449 O O . HIS B 1 48 ? -5.113 -11.523 -17.672 1 89.94 48 HIS B O 1
ATOM 1455 N N . LEU B 1 49 ? -4.203 -12.477 -15.977 1 94.31 49 LEU B N 1
ATOM 1456 C CA . LEU B 1 49 ? -2.934 -12.609 -16.688 1 94.31 49 LEU B CA 1
ATOM 1457 C C . LEU B 1 49 ? -3.094 -13.469 -17.922 1 94.31 49 LEU B C 1
ATOM 1459 O O . LEU B 1 49 ? -3.58 -14.602 -17.844 1 94.31 49 LEU B O 1
ATOM 1463 N N . PRO B 1 50 ? -2.666 -12.906 -19.078 1 94.12 50 PRO B N 1
ATOM 1464 C CA . PRO B 1 50 ? -2.848 -13.664 -20.312 1 94.12 50 PRO B CA 1
ATOM 1465 C C . PRO B 1 50 ? -1.99 -14.922 -20.375 1 94.12 50 PRO B C 1
ATOM 1467 O O . PRO B 1 50 ? -0.879 -14.945 -19.828 1 94.12 50 PRO B O 1
ATOM 1470 N N . ALA B 1 51 ? -2.496 -15.945 -21.094 1 93.12 51 ALA B N 1
ATOM 1471 C CA . ALA B 1 51 ? -1.751 -17.188 -21.297 1 93.12 51 ALA B CA 1
ATOM 1472 C C . ALA B 1 51 ? -0.835 -17.078 -22.516 1 93.12 51 ALA B C 1
ATOM 1474 O O . ALA B 1 51 ? 0.194 -17.75 -22.594 1 93.12 51 ALA B O 1
ATOM 1475 N N . ASP B 1 52 ? -1.237 -16.219 -23.438 1 94.81 52 ASP B N 1
ATOM 1476 C CA . ASP B 1 52 ? -0.531 -16.094 -24.719 1 94.81 52 ASP B CA 1
ATOM 1477 C C . ASP B 1 52 ? 0.84 -15.445 -24.516 1 94.81 52 ASP B C 1
ATOM 1479 O O . ASP B 1 52 ? 0.936 -14.281 -24.141 1 94.81 52 ASP B O 1
ATOM 1483 N N . PRO B 1 53 ? 1.916 -16.156 -24.938 1 95.5 53 PRO B N 1
ATOM 1484 C CA . PRO B 1 53 ? 3.277 -15.656 -24.734 1 95.5 53 PRO B CA 1
ATOM 1485 C C . PRO B 1 53 ? 3.609 -14.461 -25.625 1 95.5 53 PRO B C 1
ATOM 1487 O O . PRO B 1 53 ? 4.656 -13.836 -25.453 1 95.5 53 PRO B O 1
ATOM 1490 N N . ALA B 1 54 ? 2.758 -14.094 -26.438 1 96.69 54 ALA B N 1
ATOM 1491 C CA . ALA B 1 54 ? 2.975 -12.922 -27.297 1 96.69 54 ALA B CA 1
ATOM 1492 C C . ALA B 1 54 ? 2.781 -11.625 -26.5 1 96.69 54 ALA B C 1
ATOM 1494 O O . ALA B 1 54 ? 3.223 -10.562 -26.922 1 96.69 54 ALA B O 1
ATOM 1495 N N . ASN B 1 55 ? 2.145 -11.789 -25.422 1 96.38 55 ASN B N 1
ATOM 1496 C CA . ASN B 1 55 ? 1.937 -10.625 -24.562 1 96.38 55 ASN B CA 1
ATOM 1497 C C . ASN B 1 55 ? 3.178 -10.312 -23.734 1 96.38 55 ASN B C 1
ATOM 1499 O O . ASN B 1 55 ? 3.908 -11.219 -23.328 1 96.38 55 ASN B O 1
ATOM 1503 N N . THR B 1 56 ? 3.443 -8.984 -23.453 1 96.81 56 THR B N 1
ATOM 1504 C CA . THR B 1 56 ? 4.578 -8.555 -22.656 1 96.81 56 THR B CA 1
ATOM 1505 C C . THR B 1 56 ? 4.582 -9.266 -21.297 1 96.81 56 THR B C 1
ATOM 1507 O O . THR B 1 56 ? 5.633 -9.711 -20.828 1 96.81 56 THR B O 1
ATOM 1510 N N . PHE B 1 57 ? 3.406 -9.352 -20.797 1 97.56 57 PHE B N 1
ATOM 1511 C CA . PHE B 1 57 ? 3.191 -10.07 -19.547 1 97.56 57 PHE B CA 1
ATOM 1512 C C . PHE B 1 57 ? 2.25 -11.25 -19.75 1 97.56 57 PHE B C 1
ATOM 1514 O O . PHE B 1 57 ? 1.188 -11.102 -20.359 1 97.56 57 PHE B O 1
ATOM 1521 N N . HIS B 1 58 ? 2.65 -12.336 -19.203 1 96.81 58 HIS B N 1
ATOM 1522 C CA . HIS B 1 58 ? 1.859 -13.547 -19.344 1 96.81 58 HIS B CA 1
ATOM 1523 C C . HIS B 1 58 ? 2.215 -14.562 -18.266 1 96.81 58 HIS B C 1
ATOM 1525 O O . HIS B 1 58 ? 3.148 -14.352 -17.484 1 96.81 58 HIS B O 1
ATOM 1531 N N . HIS B 1 59 ? 1.533 -15.688 -18.281 1 94.81 59 HIS B N 1
ATOM 1532 C CA . HIS B 1 59 ? 1.655 -16.719 -17.25 1 94.81 59 HIS B CA 1
ATOM 1533 C C . HIS B 1 59 ? 3.062 -17.297 -17.219 1 94.81 59 HIS B C 1
ATOM 1535 O O . HIS B 1 59 ? 3.531 -17.75 -16.172 1 94.81 59 HIS B O 1
ATOM 1541 N N . GLY B 1 60 ? 3.719 -17.141 -18.312 1 95.12 60 GLY B N 1
ATOM 1542 C CA . GLY B 1 60 ? 5.031 -17.75 -18.422 1 95.12 60 GLY B CA 1
ATOM 1543 C C . GLY B 1 60 ? 6.148 -16.875 -17.875 1 95.12 60 GLY B C 1
ATOM 1544 O O . GLY B 1 60 ? 7.266 -17.359 -17.656 1 95.12 60 GLY B O 1
ATOM 1545 N N . ASN B 1 61 ? 5.867 -15.586 -17.656 1 97.44 61 ASN B N 1
ATOM 1546 C CA . ASN B 1 61 ? 6.969 -14.742 -17.203 1 97.44 61 ASN B CA 1
ATOM 1547 C C . ASN B 1 61 ? 6.602 -13.953 -15.953 1 97.44 61 ASN B C 1
ATOM 1549 O O . ASN B 1 61 ? 7.441 -13.25 -15.391 1 97.44 61 ASN B O 1
ATOM 1553 N N . VAL B 1 62 ? 5.422 -14.055 -15.539 1 98.38 62 VAL B N 1
ATOM 1554 C CA . VAL B 1 62 ? 4.996 -13.492 -14.258 1 98.38 62 VAL B CA 1
ATOM 1555 C C . VAL B 1 62 ? 4.707 -14.617 -13.266 1 98.38 62 VAL B C 1
ATOM 1557 O O . VAL B 1 62 ? 3.771 -15.398 -13.461 1 98.38 62 VAL B O 1
ATOM 1560 N N . PRO B 1 63 ? 5.516 -14.648 -12.242 1 98.06 63 PRO B N 1
ATOM 1561 C CA . PRO B 1 63 ? 5.344 -15.766 -11.305 1 98.06 63 PRO B CA 1
ATOM 1562 C C . PRO B 1 63 ? 4.168 -15.555 -10.352 1 98.06 63 PRO B C 1
ATOM 1564 O O . PRO B 1 63 ? 4.371 -15.383 -9.148 1 98.06 63 PRO B O 1
ATOM 1567 N N . TRP B 1 64 ? 3.059 -15.648 -10.844 1 96.75 64 TRP B N 1
ATOM 1568 C CA . TRP B 1 64 ? 1.795 -15.375 -10.172 1 96.75 64 TRP B CA 1
ATOM 1569 C C . TRP B 1 64 ? 1.632 -16.266 -8.938 1 96.75 64 TRP B C 1
ATOM 1571 O O . TRP B 1 64 ? 1.029 -15.844 -7.945 1 96.75 64 TRP B O 1
ATOM 1581 N N . GLN B 1 65 ? 2.209 -17.391 -8.898 1 96.25 65 GLN B N 1
ATOM 1582 C CA . GLN B 1 65 ? 2.014 -18.375 -7.828 1 96.25 65 GLN B CA 1
ATOM 1583 C C . GLN B 1 65 ? 2.666 -17.906 -6.531 1 96.25 65 GLN B C 1
ATOM 1585 O O . GLN B 1 65 ? 2.348 -18.406 -5.453 1 96.25 65 GLN B O 1
ATOM 1590 N N . ARG B 1 66 ? 3.543 -16.969 -6.699 1 98.31 66 ARG B N 1
ATOM 1591 C CA . ARG B 1 66 ? 4.324 -16.516 -5.551 1 98.31 66 ARG B CA 1
ATOM 1592 C C . ARG B 1 66 ? 3.582 -15.43 -4.773 1 98.31 66 ARG B C 1
ATOM 1594 O O . ARG B 1 66 ? 4.121 -14.867 -3.818 1 98.31 66 ARG B O 1
ATOM 1601 N N . VAL B 1 67 ? 2.4 -15.18 -5.121 1 97.88 67 VAL B N 1
ATOM 1602 C CA . VAL B 1 67 ? 1.571 -14.18 -4.449 1 97.88 67 VAL B CA 1
ATOM 1603 C C . VAL B 1 67 ? 0.309 -14.844 -3.904 1 97.88 67 VAL B C 1
ATOM 1605 O O . VAL B 1 67 ? -0.503 -15.375 -4.668 1 97.88 67 VAL B O 1
ATOM 1608 N N . ILE B 1 68 ? 0.139 -14.742 -2.578 1 96.81 68 ILE B N 1
ATOM 1609 C CA . ILE B 1 68 ? -0.996 -15.406 -1.946 1 96.81 68 ILE B CA 1
ATOM 1610 C C . ILE B 1 68 ? -1.602 -14.492 -0.882 1 96.81 68 ILE B C 1
ATOM 1612 O O . ILE B 1 68 ? -1.236 -13.32 -0.781 1 96.81 68 ILE B O 1
ATOM 1616 N N . ALA B 1 69 ? -2.572 -15.078 -0.17 1 93.44 69 ALA B N 1
ATOM 1617 C CA . ALA B 1 69 ? -3.199 -14.32 0.906 1 93.44 69 ALA B CA 1
ATOM 1618 C C . ALA B 1 69 ? -2.205 -14.031 2.029 1 93.44 69 ALA B C 1
ATOM 1620 O O . ALA B 1 69 ? -1.328 -14.852 2.311 1 93.44 69 ALA B O 1
ATOM 1621 N N . ALA B 1 70 ? -2.443 -12.938 2.68 1 92.19 70 ALA B N 1
ATOM 1622 C CA . ALA B 1 70 ? -1.541 -12.531 3.754 1 92.19 70 ALA B CA 1
ATOM 1623 C C . ALA B 1 70 ? -1.534 -13.555 4.883 1 92.19 70 ALA B C 1
ATOM 1625 O O . ALA B 1 70 ? -0.55 -13.68 5.613 1 92.19 70 ALA B O 1
ATOM 1626 N N . SER B 1 71 ? -2.604 -14.281 5.02 1 91.44 71 SER B N 1
ATOM 1627 C CA . SER B 1 71 ? -2.703 -15.312 6.047 1 91.44 71 SER B CA 1
ATOM 1628 C C . SER B 1 71 ? -1.778 -16.484 5.746 1 91.44 71 SER B C 1
ATOM 1630 O O . SER B 1 71 ? -1.547 -17.344 6.605 1 91.44 71 SER B O 1
ATOM 1632 N N . GLY B 1 72 ? -1.327 -16.516 4.547 1 95.5 72 GLY B N 1
ATOM 1633 C CA . GLY B 1 72 ? -0.516 -17.641 4.109 1 95.5 72 GLY B CA 1
ATOM 1634 C C . GLY B 1 72 ? -1.312 -18.703 3.361 1 95.5 72 GLY B C 1
ATOM 1635 O O . GLY B 1 72 ? -0.746 -19.672 2.863 1 95.5 72 GLY B O 1
ATOM 1636 N N . ILE B 1 73 ? -2.551 -18.531 3.293 1 94.19 73 ILE B N 1
ATOM 1637 C CA . ILE B 1 73 ? -3.426 -19.5 2.635 1 94.19 73 ILE B CA 1
ATOM 1638 C C . ILE B 1 73 ? -3.305 -19.344 1.119 1 94.19 73 ILE B C 1
ATOM 1640 O O . ILE B 1 73 ? -3.305 -18.234 0.593 1 94.19 73 ILE B O 1
ATOM 1644 N N . ILE B 1 74 ? -3.109 -20.469 0.483 1 94.69 74 ILE B N 1
ATOM 1645 C CA . ILE B 1 74 ? -3.213 -20.484 -0.972 1 94.69 74 ILE B CA 1
ATOM 1646 C C . ILE B 1 74 ? -4.676 -20.359 -1.389 1 94.69 74 ILE B C 1
ATOM 1648 O O . ILE B 1 74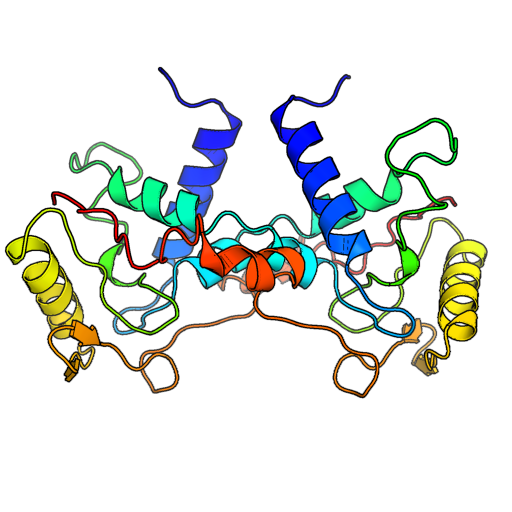 ? -5.523 -21.141 -0.961 1 94.69 74 ILE B O 1
ATOM 1652 N N . PRO B 1 75 ? -4.891 -19.297 -2.156 1 89.44 75 PRO B N 1
ATOM 1653 C CA . PRO B 1 75 ? -6.297 -19.016 -2.469 1 89.44 75 PRO B CA 1
ATOM 1654 C C . PRO B 1 75 ? -6.969 -20.172 -3.211 1 89.44 75 PRO B C 1
ATOM 1656 O O . PRO B 1 75 ? -6.328 -20.844 -4.027 1 89.44 75 PRO B O 1
ATOM 1659 N N . LYS B 1 76 ? -8.211 -20.219 -2.842 1 81.56 76 LYS B N 1
ATOM 1660 C CA . LYS B 1 76 ? -9.008 -21.219 -3.553 1 81.56 76 LYS B CA 1
ATOM 1661 C C . LYS B 1 76 ? -9.344 -20.75 -4.965 1 81.56 76 LYS B C 1
ATOM 1663 O O . LYS B 1 76 ? -9.602 -19.562 -5.188 1 81.56 76 LYS B O 1
ATOM 1668 N N . ARG B 1 77 ? -9.188 -21.562 -5.895 1 74.5 77 ARG B N 1
ATOM 1669 C CA . ARG B 1 77 ? -9.5 -21.266 -7.289 1 74.5 77 ARG B CA 1
ATOM 1670 C C . ARG B 1 77 ? -10.812 -21.922 -7.711 1 74.5 77 ARG B C 1
ATOM 1672 O O . ARG B 1 77 ? -11.531 -22.484 -6.875 1 74.5 77 ARG B O 1
ATOM 1679 N N . ASP B 1 78 ? -11.203 -21.484 -8.898 1 65 78 ASP B N 1
ATOM 1680 C CA . ASP B 1 78 ? -12.484 -21.953 -9.422 1 65 78 ASP B CA 1
ATOM 1681 C C . ASP B 1 78 ? -12.68 -23.438 -9.164 1 65 78 ASP B C 1
ATOM 1683 O O . ASP B 1 78 ? -13.812 -23.906 -8.992 1 65 78 ASP B O 1
ATOM 1687 N N . ASN B 1 79 ? -11.648 -24.172 -9.141 1 66.75 79 ASN B N 1
ATOM 1688 C CA . ASN B 1 79 ? -11.773 -25.594 -8.852 1 66.75 79 ASN B CA 1
ATOM 1689 C C . ASN B 1 79 ? -10.594 -26.109 -8.023 1 66.75 79 ASN B C 1
ATOM 1691 O O . ASN B 1 79 ? -9.562 -25.453 -7.93 1 66.75 79 ASN B O 1
ATOM 1695 N N . SER B 1 80 ? -10.852 -27.125 -7.23 1 71.19 80 SER B N 1
ATOM 1696 C CA . SER B 1 80 ? -9.859 -27.766 -6.375 1 71.19 80 SER B CA 1
ATOM 1697 C C . SER B 1 80 ? -8.578 -28.078 -7.148 1 71.19 80 SER B C 1
ATOM 1699 O O . SER B 1 80 ? -7.477 -27.969 -6.602 1 71.19 80 SER B O 1
ATOM 1701 N N . SER B 1 81 ? -8.742 -28.312 -8.344 1 79.31 81 SER B N 1
ATOM 1702 C CA . SER B 1 81 ? -7.582 -28.625 -9.164 1 79.31 81 SER B CA 1
ATOM 1703 C C . SER B 1 81 ? -6.668 -27.422 -9.328 1 79.31 81 SER B C 1
ATOM 1705 O O . SER B 1 81 ? -5.445 -27.562 -9.359 1 79.31 81 SER B O 1
ATOM 1707 N N . GLY B 1 82 ? -7.262 -26.312 -9.344 1 84.56 82 GLY B N 1
ATOM 1708 C CA . GLY B 1 82 ? -6.484 -25.078 -9.461 1 84.56 82 GLY B CA 1
ATOM 1709 C C . GLY B 1 82 ? -5.625 -24.797 -8.242 1 84.56 82 GLY B C 1
ATOM 1710 O O . GLY B 1 82 ? -4.457 -24.438 -8.375 1 84.56 82 GLY B O 1
ATOM 1711 N N . THR B 1 83 ? -6.18 -25.031 -7.098 1 88.44 83 THR B N 1
ATOM 1712 C CA . THR B 1 83 ? -5.453 -24.828 -5.852 1 88.44 83 THR B CA 1
ATOM 1713 C C . THR B 1 83 ? -4.293 -25.812 -5.727 1 88.44 83 THR B C 1
ATOM 1715 O O . THR B 1 83 ? -3.189 -25.438 -5.332 1 88.44 83 THR B O 1
ATOM 1718 N N . ALA B 1 84 ? -4.605 -27.016 -6.09 1 89.88 84 ALA B N 1
ATOM 1719 C CA . ALA B 1 84 ? -3.576 -28.047 -6.043 1 89.88 84 ALA B CA 1
ATOM 1720 C C . ALA B 1 84 ? -2.422 -27.719 -6.988 1 89.88 84 ALA B C 1
ATOM 1722 O O . ALA B 1 84 ? -1.255 -27.922 -6.645 1 89.88 84 ALA B O 1
ATOM 1723 N N . ARG B 1 85 ? -2.783 -27.281 -8.109 1 91.25 85 ARG B N 1
ATOM 1724 C CA . ARG B 1 85 ? -1.758 -26.906 -9.07 1 91.25 85 ARG B CA 1
ATOM 1725 C C . ARG B 1 85 ? -0.914 -25.75 -8.547 1 91.25 85 ARG B C 1
ATOM 1727 O O . ARG B 1 85 ? 0.305 -25.734 -8.734 1 91.25 85 ARG B O 1
ATOM 1734 N N . HIS B 1 86 ? -1.562 -24.797 -7.977 1 94.19 86 HIS B N 1
ATOM 1735 C CA . HIS B 1 86 ? -0.846 -23.688 -7.359 1 94.19 86 HIS B CA 1
ATOM 1736 C C . HIS B 1 86 ? 0.18 -24.188 -6.348 1 94.19 86 HIS B C 1
ATOM 1738 O O . HIS B 1 86 ? 1.354 -23.812 -6.414 1 94.19 86 HIS B O 1
ATOM 1744 N N . ALA B 1 87 ? -0.264 -25.062 -5.539 1 95.56 87 ALA B N 1
ATOM 1745 C CA . ALA B 1 87 ? 0.612 -25.625 -4.512 1 95.56 87 ALA B CA 1
ATOM 1746 C C . ALA B 1 87 ? 1.776 -26.375 -5.141 1 95.56 87 ALA B C 1
ATOM 1748 O O . ALA B 1 87 ? 2.918 -26.266 -4.688 1 95.56 87 ALA B O 1
ATOM 1749 N N . GLN B 1 88 ? 1.438 -27.141 -6.113 1 95.69 88 GLN B N 1
ATOM 1750 C CA . GLN B 1 88 ? 2.463 -27.938 -6.781 1 95.69 88 GLN B CA 1
ATOM 1751 C C . GLN B 1 88 ? 3.531 -27.047 -7.41 1 95.69 88 GLN B C 1
ATOM 1753 O O . GLN B 1 88 ? 4.723 -27.359 -7.352 1 95.69 88 GLN B O 1
ATOM 1758 N N . THR B 1 89 ? 3.09 -26 -8.039 1 96.06 89 THR B N 1
ATOM 1759 C CA . THR B 1 89 ? 4.031 -25.062 -8.656 1 96.06 89 THR B CA 1
ATOM 1760 C C . THR B 1 89 ? 4.969 -24.469 -7.605 1 96.06 89 THR B C 1
ATOM 1762 O O . THR B 1 89 ? 6.176 -24.391 -7.824 1 96.06 89 THR B O 1
ATOM 1765 N N . LEU B 1 90 ? 4.477 -24.141 -6.477 1 97.94 90 LEU B N 1
ATOM 1766 C CA . LEU B 1 90 ? 5.273 -23.594 -5.387 1 97.94 90 LEU B CA 1
ATOM 1767 C C . LEU B 1 90 ? 6.242 -24.641 -4.84 1 97.94 90 LEU B C 1
ATOM 1769 O O . LEU B 1 90 ? 7.414 -24.344 -4.605 1 97.94 90 LEU B O 1
ATOM 1773 N N . ARG B 1 91 ? 5.723 -25.828 -4.66 1 98.12 91 ARG B N 1
ATOM 1774 C CA . ARG B 1 91 ? 6.59 -26.906 -4.199 1 98.12 91 ARG B CA 1
ATOM 1775 C C . ARG B 1 91 ? 7.754 -27.125 -5.164 1 98.12 91 ARG B C 1
ATOM 1777 O O . ARG B 1 91 ? 8.867 -27.438 -4.742 1 98.12 91 ARG B O 1
ATOM 1784 N N . GLY B 1 92 ? 7.379 -26.984 -6.367 1 98.06 92 GLY B N 1
ATOM 1785 C CA . GLY B 1 92 ? 8.414 -27.109 -7.387 1 98.06 92 GLY B CA 1
ATOM 1786 C C . GLY B 1 92 ? 9.539 -26.109 -7.223 1 98.06 92 GLY B C 1
ATOM 1787 O O . GLY B 1 92 ? 10.656 -26.344 -7.691 1 98.06 92 GLY B O 1
ATOM 1788 N N . GLU B 1 93 ? 9.312 -25.031 -6.539 1 98.19 93 GLU B N 1
ATOM 1789 C CA . GLU B 1 93 ? 10.32 -24 -6.289 1 98.19 93 GLU B CA 1
ATOM 1790 C C . GLU B 1 93 ? 10.992 -24.203 -4.934 1 98.19 93 GLU B C 1
ATOM 1792 O O . GLU B 1 93 ? 11.781 -23.375 -4.496 1 98.19 93 GLU B O 1
ATOM 1797 N N . GLY B 1 94 ? 10.578 -25.266 -4.203 1 98.25 94 GLY B N 1
ATOM 1798 C CA . GLY B 1 94 ? 11.156 -25.562 -2.902 1 98.25 94 GLY B CA 1
ATOM 1799 C C . GLY B 1 94 ? 10.367 -24.969 -1.75 1 98.25 94 GLY B C 1
ATOM 1800 O O . GLY B 1 94 ? 10.805 -25.031 -0.598 1 98.25 94 GLY B O 1
ATOM 1801 N N . VAL B 1 95 ? 9.242 -24.469 -2.062 1 98.56 95 VAL B N 1
ATOM 1802 C CA . VAL B 1 95 ? 8.414 -23.875 -1.021 1 98.56 95 VAL B CA 1
ATOM 1803 C C . VAL B 1 95 ? 7.668 -24.969 -0.263 1 98.56 95 VAL B C 1
ATOM 1805 O O . VAL B 1 95 ? 7.102 -25.875 -0.873 1 98.56 95 VAL B O 1
ATOM 1808 N N . VAL B 1 96 ? 7.688 -24.812 1.056 1 98.12 96 VAL B N 1
ATOM 1809 C CA . VAL B 1 96 ? 6.984 -25.781 1.887 1 98.12 96 VAL B CA 1
ATOM 1810 C C . VAL B 1 96 ? 5.508 -25.406 1.983 1 98.12 96 VAL B C 1
ATOM 1812 O O . VAL B 1 96 ? 5.164 -24.344 2.496 1 98.12 96 VAL B O 1
ATOM 1815 N N . VAL B 1 97 ? 4.695 -26.281 1.472 1 97.62 97 VAL B N 1
ATOM 1816 C CA . VAL B 1 97 ? 3.25 -26.078 1.528 1 97.62 97 VAL B CA 1
ATOM 1817 C C . VAL B 1 97 ? 2.621 -27.141 2.434 1 97.62 97 VAL B C 1
ATOM 1819 O O . VAL B 1 97 ? 2.811 -28.344 2.223 1 97.62 97 VAL B O 1
ATOM 1822 N N . THR B 1 98 ? 1.876 -26.641 3.365 1 96.62 98 THR B N 1
ATOM 1823 C CA . THR B 1 98 ? 1.254 -27.562 4.312 1 96.62 98 THR B CA 1
ATOM 1824 C C . THR B 1 98 ? -0.267 -27.484 4.223 1 96.62 98 THR B C 1
ATOM 1826 O O . THR B 1 98 ? -0.812 -26.562 3.627 1 96.62 98 THR B O 1
ATOM 1829 N N . THR B 1 99 ? -0.896 -28.484 4.797 1 93 99 THR B N 1
ATOM 1830 C CA . THR B 1 99 ? -2.354 -28.516 4.863 1 93 99 THR B CA 1
ATOM 1831 C C . THR B 1 99 ? -2.83 -28.297 6.301 1 93 99 THR B C 1
ATOM 1833 O O . THR B 1 99 ? -2.441 -29.047 7.203 1 93 99 THR B O 1
ATOM 1836 N N . THR B 1 100 ? -3.451 -27.281 6.5 1 87.38 100 THR B N 1
ATOM 1837 C CA . THR B 1 100 ? -4.051 -26.984 7.797 1 87.38 100 THR B CA 1
ATOM 1838 C C . THR B 1 100 ? -5.559 -26.781 7.668 1 87.38 100 THR B C 1
ATOM 1840 O O . THR B 1 100 ? -6.012 -25.891 6.961 1 87.38 100 THR B O 1
ATOM 1843 N N . GLY B 1 101 ? -6.379 -27.609 8.367 1 86.56 101 GLY B N 1
ATOM 1844 C CA . GLY B 1 101 ? -7.828 -27.469 8.312 1 86.56 101 GLY B CA 1
ATOM 1845 C C . GLY B 1 101 ? -8.383 -27.531 6.902 1 86.56 101 GLY B C 1
ATOM 1846 O O . GLY B 1 101 ? -9.312 -26.797 6.566 1 86.56 101 GLY B O 1
ATOM 1847 N N . GLY B 1 102 ? -7.75 -28.219 6.039 1 86.38 102 GLY B N 1
ATOM 1848 C CA . GLY B 1 102 ? -8.234 -28.375 4.68 1 86.38 102 GLY B CA 1
ATOM 1849 C C . GLY B 1 102 ? -7.734 -27.312 3.729 1 86.38 102 GLY B C 1
ATOM 1850 O O . GLY B 1 102 ? -8.031 -27.344 2.533 1 86.38 102 GLY B O 1
ATOM 1851 N N . GLU B 1 103 ? -7.035 -26.406 4.32 1 90.88 103 GLU B N 1
ATOM 1852 C CA . GLU B 1 103 ? -6.48 -25.328 3.49 1 90.88 103 GLU B CA 1
ATOM 1853 C C . GLU B 1 103 ? -4.984 -25.531 3.273 1 90.88 103 GLU B C 1
ATOM 1855 O O . GLU B 1 103 ? -4.285 -26.047 4.145 1 90.88 103 GLU B O 1
ATOM 1860 N N . LEU B 1 104 ? -4.551 -25.125 2.117 1 95.12 104 LEU B N 1
ATOM 1861 C CA . LEU B 1 104 ? -3.123 -25.156 1.83 1 95.12 104 LEU B CA 1
ATOM 1862 C C . LEU B 1 104 ? -2.453 -23.859 2.289 1 95.12 104 LEU B C 1
ATOM 1864 O O . LEU B 1 104 ? -2.963 -22.766 2.029 1 95.12 104 LEU B O 1
ATOM 1868 N N . HIS B 1 105 ? -1.304 -24.094 2.953 1 96.19 105 HIS B N 1
ATOM 1869 C CA . HIS B 1 105 ? -0.723 -22.953 3.67 1 96.19 105 HIS B CA 1
ATOM 1870 C C . HIS B 1 105 ? 0.777 -22.859 3.412 1 96.19 105 HIS B C 1
ATOM 1872 O O . HIS B 1 105 ? 1.473 -23.875 3.355 1 96.19 105 HIS B O 1
ATOM 1878 N N . VAL B 1 106 ? 1.22 -21.641 3.287 1 97.81 106 VAL B N 1
ATOM 1879 C CA . VAL B 1 106 ? 2.643 -21.312 3.289 1 97.81 106 VAL B CA 1
ATOM 1880 C C . VAL B 1 106 ? 2.969 -20.422 4.484 1 97.81 106 VAL B C 1
ATOM 1882 O O . VAL B 1 106 ? 2.26 -19.453 4.754 1 97.81 106 VAL B O 1
ATOM 1885 N N . ASP B 1 107 ? 4.016 -20.781 5.234 1 97.12 107 ASP B N 1
ATOM 1886 C CA . ASP B 1 107 ? 4.473 -19.906 6.309 1 97.12 107 ASP B CA 1
ATOM 1887 C C . ASP B 1 107 ? 5.215 -18.688 5.75 1 97.12 107 ASP B C 1
ATOM 1889 O O . ASP B 1 107 ? 6.371 -18.797 5.336 1 97.12 107 ASP B O 1
ATOM 1893 N N . LEU B 1 108 ? 4.625 -17.547 5.855 1 97 108 LEU B N 1
ATOM 1894 C CA . LEU B 1 108 ? 5.191 -16.344 5.242 1 97 108 LEU B CA 1
ATOM 1895 C C . LEU B 1 108 ? 6.18 -15.664 6.188 1 97 108 LEU B C 1
ATOM 1897 O O . LEU B 1 108 ? 6.93 -14.781 5.773 1 97 108 LEU B O 1
ATOM 1901 N N . SER B 1 109 ? 6.156 -16.031 7.383 1 95.38 109 SER B N 1
ATOM 1902 C CA . SER B 1 109 ? 7.051 -15.43 8.367 1 95.38 109 SER B CA 1
ATOM 1903 C C . SER B 1 109 ? 8.406 -16.125 8.383 1 95.38 109 SER B C 1
ATOM 1905 O O . SER B 1 109 ? 9.359 -15.625 8.984 1 95.38 109 SER B O 1
ATOM 1907 N N . GLY B 1 110 ? 8.477 -17.172 7.766 1 94.38 110 GLY B N 1
ATOM 1908 C CA . GLY B 1 110 ? 9.695 -17.969 7.766 1 94.38 110 GLY B CA 1
ATOM 1909 C C . GLY B 1 110 ? 10.578 -17.703 6.562 1 94.38 110 GLY B C 1
ATOM 1910 O O . GLY B 1 110 ? 10.664 -16.578 6.078 1 94.38 110 GLY B O 1
ATOM 1911 N N . GLU B 1 111 ? 11.234 -18.719 6.145 1 96.25 111 GLU B N 1
ATOM 1912 C CA . GLU B 1 111 ? 12.289 -18.625 5.145 1 96.25 111 GLU B CA 1
ATOM 1913 C C . GLU B 1 111 ? 11.727 -18.25 3.777 1 96.25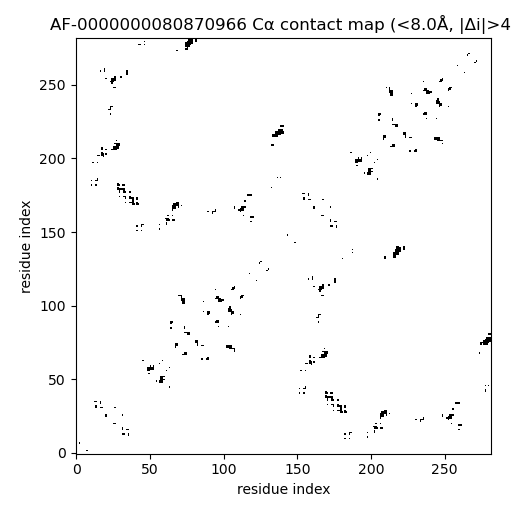 111 GLU B C 1
ATOM 1915 O O . GLU B 1 111 ? 12.414 -17.609 2.971 1 96.25 111 GLU B O 1
ATOM 1920 N N . HIS B 1 112 ? 10.516 -18.516 3.545 1 98.25 112 HIS B N 1
ATOM 1921 C CA . HIS B 1 112 ? 9.977 -18.344 2.201 1 98.25 112 HIS B CA 1
ATOM 1922 C C . HIS B 1 112 ? 9.305 -16.984 2.051 1 98.25 112 HIS B C 1
ATOM 1924 O O . HIS B 1 112 ? 8.914 -16.594 0.946 1 98.25 112 HIS B O 1
ATOM 1930 N N . GLY B 1 113 ? 9.156 -16.297 3.113 1 98.19 113 GLY B N 1
ATOM 1931 C CA . GLY B 1 113 ? 8.523 -14.992 3.033 1 98.19 113 GLY B CA 1
ATOM 1932 C C . GLY B 1 113 ? 9.406 -13.945 2.381 1 98.19 113 GLY B C 1
ATOM 1933 O O . GLY B 1 113 ? 10.617 -13.914 2.613 1 98.19 113 GLY B O 1
ATOM 1934 N N . TRP B 1 114 ? 8.875 -13.055 1.558 1 98.06 114 TRP B N 1
ATOM 1935 C CA . TRP B 1 114 ? 9.555 -11.961 0.87 1 98.06 114 TRP B CA 1
ATOM 1936 C C . TRP B 1 114 ? 8.789 -10.656 1.052 1 98.06 114 TRP B C 1
ATOM 1938 O O . TRP B 1 114 ? 7.762 -10.43 0.407 1 98.06 114 TRP B O 1
ATOM 1948 N N . PHE B 1 115 ? 9.336 -9.758 1.89 1 94.94 115 PHE B N 1
ATOM 1949 C CA . PHE B 1 115 ? 8.617 -8.547 2.258 1 94.94 115 PHE B CA 1
ATOM 1950 C C . PHE B 1 115 ? 9.57 -7.355 2.338 1 94.94 115 PHE B C 1
ATOM 1952 O O . PHE B 1 115 ? 9.695 -6.727 3.391 1 94.94 115 PHE B O 1
ATOM 1959 N N . PRO B 1 116 ? 10.148 -7.047 1.236 1 92.31 116 PRO B N 1
ATOM 1960 C CA . PRO B 1 116 ? 11.008 -5.855 1.243 1 92.31 116 PRO B CA 1
ATOM 1961 C C . PRO B 1 116 ? 10.211 -4.562 1.417 1 92.31 116 PRO B C 1
ATOM 1963 O O . PRO B 1 116 ? 9.023 -4.512 1.085 1 92.31 116 PRO B O 1
ATOM 1966 N N . ASN B 1 117 ? 10.828 -3.549 1.841 1 83.62 117 ASN B N 1
ATOM 1967 C CA . ASN B 1 117 ? 10.156 -2.266 2.031 1 83.62 117 ASN B CA 1
ATOM 1968 C C . ASN B 1 117 ? 9.93 -1.551 0.704 1 83.62 117 ASN B C 1
ATOM 1970 O O . ASN B 1 117 ? 8.992 -0.766 0.572 1 83.62 117 ASN B O 1
ATOM 1974 N N . VAL B 1 118 ? 10.938 -1.796 -0.115 1 86.5 118 VAL B N 1
ATOM 1975 C CA . VAL B 1 118 ? 10.852 -1.246 -1.463 1 86.5 118 VAL B CA 1
ATOM 1976 C C . VAL B 1 118 ? 11.242 -2.312 -2.482 1 86.5 118 VAL B C 1
ATOM 1978 O O . VAL B 1 118 ? 11.93 -3.277 -2.146 1 86.5 118 VAL B O 1
ATOM 1981 N N . LEU B 1 119 ? 10.75 -2.168 -3.688 1 93.06 119 LEU B N 1
ATOM 1982 C CA . LEU B 1 119 ? 11.148 -3.098 -4.738 1 93.06 119 LEU B CA 1
ATOM 1983 C C . LEU B 1 119 ? 12.656 -3.035 -4.984 1 93.06 119 LEU B C 1
ATOM 1985 O O . LEU B 1 119 ? 13.227 -1.948 -5.055 1 93.06 119 LEU B O 1
ATOM 1989 N N . PRO B 1 120 ? 13.273 -4.16 -5.156 1 91.62 120 PRO B N 1
ATOM 1990 C CA . PRO B 1 120 ? 14.719 -4.184 -5.391 1 91.62 120 PRO B CA 1
ATOM 1991 C C . PRO B 1 120 ? 15.141 -3.316 -6.57 1 91.62 120 PRO B C 1
ATOM 1993 O O . PRO B 1 120 ? 16.188 -2.666 -6.52 1 91.62 120 PRO B O 1
ATOM 1996 N N . SER B 1 121 ? 14.391 -3.273 -7.633 1 90.44 121 SER B N 1
ATOM 1997 C CA . SER B 1 121 ? 14.727 -2.455 -8.797 1 90.44 121 SER B CA 1
ATOM 1998 C C . SER B 1 121 ? 14.75 -0.973 -8.438 1 90.44 121 SER B C 1
ATOM 2000 O O . SER B 1 121 ? 15.422 -0.179 -9.102 1 90.44 121 SER B O 1
ATOM 2002 N N . LYS B 1 122 ? 13.953 -0.62 -7.488 1 81.5 122 LYS B N 1
ATOM 2003 C CA . LYS B 1 122 ? 13.891 0.779 -7.074 1 81.5 122 LYS B CA 1
ATOM 2004 C C . LYS B 1 122 ? 14.977 1.104 -6.059 1 81.5 122 LYS B C 1
ATOM 2006 O O . LYS B 1 122 ? 15.336 2.27 -5.871 1 81.5 122 LYS B O 1
ATOM 2011 N N . ALA B 1 123 ? 15.414 0.154 -5.371 1 74.94 123 ALA B N 1
ATOM 2012 C CA . ALA B 1 123 ? 16.5 0.351 -4.41 1 74.94 123 ALA B CA 1
ATOM 2013 C C . ALA B 1 123 ? 17.828 0.587 -5.117 1 74.94 123 ALA B C 1
ATOM 2015 O O . ALA B 1 123 ? 18.656 1.365 -4.645 1 74.94 123 ALA B O 1
ATOM 2016 N N . LYS B 1 124 ? 18.156 -0.138 -6.125 1 63.16 124 LYS B N 1
ATOM 2017 C CA . LYS B 1 124 ? 19.406 -0.023 -6.875 1 63.16 124 LYS B CA 1
ATOM 2018 C C . LYS B 1 124 ? 19.484 1.308 -7.617 1 63.16 124 LYS B C 1
ATOM 2020 O O . LYS B 1 124 ? 20.562 1.847 -7.828 1 63.16 124 LYS B O 1
ATOM 2025 N N . GLY B 1 125 ? 18.422 1.666 -8.344 1 52.75 125 GLY B N 1
ATOM 2026 C CA . GLY B 1 125 ? 18.422 2.928 -9.062 1 52.75 125 GLY B CA 1
ATOM 2027 C C . GLY B 1 125 ? 18.5 4.137 -8.148 1 52.75 125 GLY B C 1
ATOM 2028 O O . GLY B 1 125 ? 18.406 5.277 -8.609 1 52.75 125 GLY B O 1
ATOM 2029 N N . GLY B 1 126 ? 18.125 4.043 -6.996 1 44.88 126 GLY B N 1
ATOM 2030 C CA . GLY B 1 126 ? 18.266 5.18 -6.102 1 44.88 126 GLY B CA 1
ATOM 2031 C C . GLY B 1 126 ? 19.625 5.855 -6.203 1 44.88 126 GLY B C 1
ATOM 2032 O O . GLY B 1 126 ? 19.953 6.738 -5.406 1 44.88 126 GLY B O 1
ATOM 2033 N N . GLY B 1 127 ? 20.562 5.398 -6.891 1 38.25 127 GLY B N 1
ATOM 2034 C CA . GLY B 1 127 ? 21.625 6.367 -7.094 1 38.25 127 GLY B CA 1
ATOM 2035 C C . GLY B 1 127 ? 21.156 7.629 -7.797 1 38.25 127 GLY B C 1
ATOM 2036 O O . GLY B 1 127 ? 21.594 8.734 -7.453 1 38.25 127 GLY B O 1
ATOM 2037 N N . GLY B 1 128 ? 20.688 7.664 -9.141 1 34.22 128 GLY B N 1
ATOM 2038 C CA . GLY B 1 128 ? 20.359 8.906 -9.82 1 34.22 128 GLY B CA 1
ATOM 2039 C C . GLY B 1 128 ? 19.078 9.539 -9.336 1 34.22 128 GLY B C 1
ATOM 2040 O O . GLY B 1 128 ? 19.047 10.711 -8.953 1 34.22 128 GLY B O 1
ATOM 2041 N N . ASP B 1 129 ? 17.844 9.125 -9.922 1 32.44 129 ASP B N 1
ATOM 2042 C CA . ASP B 1 129 ? 16.594 9.859 -9.688 1 32.44 129 ASP B CA 1
ATOM 2043 C C . ASP B 1 129 ? 16.016 9.523 -8.32 1 32.44 129 ASP B C 1
ATOM 2045 O O . ASP B 1 129 ? 14.977 8.859 -8.227 1 32.44 129 ASP B O 1
ATOM 2049 N N . TRP B 1 130 ? 16.703 8.984 -7.406 1 33.69 130 TRP B N 1
ATOM 2050 C CA . TRP B 1 130 ? 16.234 8.984 -6.027 1 33.69 130 TRP B CA 1
ATOM 2051 C C . TRP B 1 130 ? 15.578 10.32 -5.688 1 33.69 130 TRP B C 1
ATOM 2053 O O . TRP B 1 130 ? 16.266 11.336 -5.539 1 33.69 130 TRP B O 1
ATOM 2063 N N . VAL B 1 131 ? 14.57 10.656 -6.309 1 31.09 131 VAL B N 1
ATOM 2064 C CA . VAL B 1 131 ? 13.859 11.727 -5.617 1 31.09 131 VAL B CA 1
ATOM 2065 C C . VAL B 1 131 ? 13.867 11.469 -4.113 1 31.09 131 VAL B C 1
ATOM 2067 O O . VAL B 1 131 ? 13.336 10.453 -3.648 1 31.09 131 VAL B O 1
ATOM 2070 N N . SER B 1 132 ? 15.008 11.539 -3.523 1 30.98 132 SER B N 1
ATOM 2071 C CA . SER B 1 132 ? 15.039 11.633 -2.066 1 30.98 132 SER B CA 1
ATOM 2072 C C . SER B 1 132 ? 13.664 11.961 -1.5 1 30.98 132 SER B C 1
ATOM 2074 O O . SER B 1 132 ? 13 12.898 -1.962 1 30.98 132 SER B O 1
ATOM 2076 N N . GLU B 1 133 ? 12.922 10.922 -1.141 1 35.41 133 GLU B N 1
ATOM 2077 C CA . GLU B 1 133 ? 11.789 11.242 -0.283 1 35.41 133 GLU B CA 1
ATOM 2078 C C . GLU B 1 133 ? 12.016 12.539 0.48 1 35.41 133 GLU B C 1
ATOM 2080 O O . GLU B 1 133 ? 11.148 12.992 1.227 1 35.41 133 GLU B O 1
ATOM 2085 N N . GLU B 1 134 ? 13.312 12.93 0.471 1 34.25 134 GLU B N 1
ATOM 2086 C CA . GLU B 1 134 ? 13.633 14.219 1.062 1 34.25 134 GLU B CA 1
ATOM 2087 C C . GLU B 1 134 ? 12.977 15.359 0.289 1 34.25 134 GLU B C 1
ATOM 2089 O O . GLU B 1 134 ? 13.039 16.516 0.711 1 34.25 134 GLU B O 1
ATOM 2094 N N . THR B 1 135 ? 13.047 15.188 -0.98 1 34.06 135 THR B N 1
ATOM 2095 C CA . THR B 1 135 ? 12.555 16.391 -1.633 1 34.06 135 THR B CA 1
ATOM 2096 C C . THR B 1 135 ? 11.094 16.641 -1.295 1 34.06 135 THR B C 1
ATOM 2098 O O . THR B 1 135 ? 10.203 15.977 -1.847 1 34.06 135 THR B O 1
ATOM 2101 N N . MET B 1 136 ? 10.898 16.641 -0.032 1 33.84 136 MET B N 1
ATOM 2102 C CA . MET B 1 136 ? 9.742 17.031 0.768 1 33.84 136 MET B CA 1
ATOM 2103 C C . MET B 1 136 ? 9.039 18.234 0.15 1 33.84 136 MET B C 1
ATOM 2105 O O . MET B 1 136 ? 9.688 19.188 -0.278 1 33.84 136 MET B O 1
ATOM 2109 N N . PHE B 1 137 ? 7.781 17.906 -0.297 1 33.47 137 PHE B N 1
ATOM 2110 C CA . PHE B 1 137 ? 6.852 18.922 -0.797 1 33.47 137 PHE B CA 1
ATOM 2111 C C . PHE B 1 137 ? 6.926 20.188 0.045 1 33.47 137 PHE B C 1
ATOM 2113 O O . PHE B 1 137 ? 6.992 20.125 1.274 1 33.47 137 PHE B O 1
ATOM 2120 N N . PRO B 1 138 ? 7.68 21.172 -0.467 1 32.16 138 PRO B N 1
ATOM 2121 C CA . PRO B 1 138 ? 7.406 22.438 0.205 1 32.16 138 PRO B CA 1
ATOM 2122 C C . PRO B 1 138 ? 5.918 22.672 0.437 1 32.16 138 PRO B C 1
ATOM 2124 O O . PRO B 1 138 ? 5.141 22.734 -0.521 1 32.16 138 PRO B O 1
ATOM 2127 N N . VAL B 1 139 ? 5.344 21.938 1.278 1 30.38 139 VAL B N 1
ATOM 2128 C CA . VAL B 1 139 ? 3.953 22.297 1.542 1 30.38 139 VAL B CA 1
ATOM 2129 C C . VAL B 1 139 ? 3.859 23.781 1.891 1 30.38 139 VAL B C 1
ATOM 2131 O O . VAL B 1 139 ? 4.457 24.234 2.869 1 30.38 139 VAL B O 1
ATOM 2134 N N . LEU B 1 140 ? 3.969 24.562 0.878 1 31.84 140 LEU B N 1
ATOM 2135 C CA . LEU B 1 140 ? 3.586 25.953 1.151 1 31.84 140 LEU B CA 1
ATOM 2136 C C . LEU B 1 140 ? 2.295 26 1.959 1 31.84 140 LEU B C 1
ATOM 2138 O O . LEU B 1 140 ? 1.251 25.531 1.503 1 31.84 140 LEU B O 1
ATOM 2142 N N . PHE B 1 141 ? 2.232 25.516 3.129 1 28.56 141 PHE B N 1
ATOM 2143 C CA . PHE B 1 141 ? 1.064 25.922 3.898 1 28.56 141 PHE B CA 1
ATOM 2144 C C . PHE B 1 141 ? 1.052 27.438 4.098 1 28.56 141 PHE B C 1
ATOM 2146 O O . PHE B 1 141 ? 2.105 28.062 4.254 1 28.56 141 PHE B O 1
#

Foldseek 3Di:
DDDDPVVVVVVVQLVVLVVPADPPDDDDPVVSCVVSDDVVVVVVVLVPADCDPVDPTHCVPDVSLLDDDPQFWRDDDPDPVVSVVSVVVCVVVVFDWDADPNTIGGDQVDDSHDDDPDDPVVVVPCVPPVPVCPPCPVPPD/DDDDPVRVVVVVQLVVLVVPADPPDDDDPVVSCVVSDDVVVVVVVLVPADCDPVDPTHCVPDVSLLDDD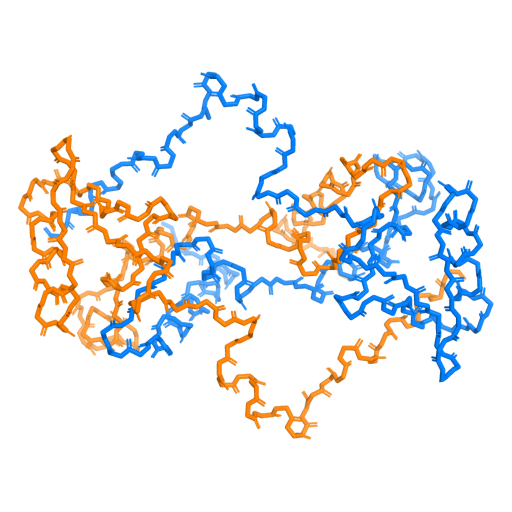PQFWRDDDPDPVVSVVSVVVCVVVVFDWDADPNTIGGDQVDDSNDDDPDDPVVVVPCPPPVPPVVVPPPPPD

InterPro domains:
  IPR014048 Methylated-DNA-[protein]-cysteine S-methyltransferase, DNA binding [PF01035] (9-95)
  IPR014048 Methylated-DNA-[protein]-cysteine S-methyltransferase, DNA binding [cd06445] (10-94)
  IPR036217 Methylated DNA-protein cysteine methyltransferase, DNA binding domain [SSF46767] (8-96)
  IPR036388 Winged helix-like DNA-binding domain superfamily [G3DSA:1.10.10.10] (6-121)
  IPR052520 Alkyltransferase-like DNA repair [PTHR42942] (1-122)

Solvent-accessible surface area (backbone atoms only — not comparable to full-atom values): 15760 Å² total; per-residue (Å²): 128,82,70,50,73,65,53,49,50,46,40,51,52,50,47,56,56,44,51,67,56,53,91,43,32,31,36,23,34,54,53,54,24,37,56,67,35,51,29,68,55,47,49,49,42,59,64,63,48,38,75,54,78,87,40,97,61,14,58,87,71,30,56,60,75,34,49,28,42,81,88,20,37,55,54,46,26,58,38,73,64,36,33,52,48,45,50,50,56,40,41,73,47,69,34,69,72,43,76,57,95,88,37,43,33,36,64,53,86,50,89,30,30,54,80,70,87,55,51,67,77,59,60,69,48,40,72,77,79,41,66,50,86,69,66,46,59,40,39,69,111,128,83,70,51,71,66,54,49,51,48,41,51,51,50,47,56,56,42,51,66,55,53,90,41,32,32,37,24,35,55,54,53,23,39,57,67,36,51,29,68,56,46,50,50,42,59,66,64,48,37,76,54,78,86,40,97,60,16,60,86,69,30,57,60,75,34,49,28,43,81,87,18,37,56,61,42,25,55,37,74,64,38,33,51,47,46,51,50,58,40,41,74,47,71,34,70,72,43,76,55,97,89,35,44,33,36,64,54,86,50,90,30,31,56,81,71,90,56,51,66,75,59,61,67,49,43,74,76,81,42,69,45,85,70,72,30,61,44,37,68,112

Radius of gyration: 20.66 Å; Cα contacts (8 Å, |Δi|>4): 418; chains: 2; bounding box: 43×57×50 Å

Secondary structure (DSSP, 8-state):
-PPPHHHHHHHHHHHHHHTTSPTT-BEEHHHHHHHT--HHHHHHHHHT----TTSSS-TTTS-GGGEE-TTSBPPPPSSHHHHHHHHHHHHHTT--EEEETTEEEE-TTTTTB---SS-HHHHHGGGTS---TTS------/-PPPHHHHHHHHHHHHHHTTSPTT-BEEHHHHHHHT--HHHHHHHHHT----TTSSS-TTTS-GGGEE-TTSBPPPPSSHHHHHHHHHHHHHTT--EEEETTEEEE-TTTTTB---SS-HHHHHGGGTS---TTS------

Sequence (282 aa):
MPRSDEATAFYEAVYTAVQEIPYGKVTSYGHIAHLIGKRKQVGQALKHLPADPANTFHHGNVPWQRVIAASGIIPKRDNSSGTARHAQTLRGEGVVVTTTGGELHVDLSGEHGWFPNVLPSKAKGGGGDWVSEETMFPVLFMPRSDEATAFYEAVYTAVQEIPYGKVTSYGHIAHLIGKRKQVGQALKHLPADPANTFHHGNVPWQRVIAASGIIPKRDNSSGTARHAQTLRGEGVVVTTTGGELHVDLSGEHGWFPNVLPSKAKGGGGDWVSEETMFPVLF

pLDDT: mean 85.14, std 20.38, range [27.66, 98.75]

Nearest PDB structures (foldseek):
  4enn-assembly1_A  TM=5.950E-01  e=3.236E-07  Schizosaccharomyces pombe 972h-
  3gx4-assembly1_X  TM=6.035E-01  e=7.923E-06  Schizosaccharomyces pombe
  8g6j-assembly1_Lq  TM=1.889E-01  e=9.600E-01  Homo sapiens
  4enn-assembly1_A  TM=5.949E-01  e=2.410E-07  Schizosaccharomyces pombe 972h-
  3gx4-assembly1_X  TM=6.034E-01  e=5.878E-06  Schizosaccharomyces pombe

Organism: NCBI:txid59557